Protein 7YWG (pdb70)

Sequence (295 aa):
QCPVTKIGPWGSSHEGTVQDITESPKRLEESITLYHGWSVDSISSSFTTYLDHAGEKHKAGPWGGPGGDPIMMIEFGSSSSEFLKEVSGTFGPYEGSTVITSINNFITNKQTYGPFGRQEGTPFSVPAQNNNSSSIVGFFGRSGKYIINAVGVYVQPIEQCPVTKIIGPWGSSSHHEGTVVQDITESPKRLESITLYHGWSVDSISSSFTYLDHAGEEKHKKAGPWGGPGGDPIMIEFGSSEFLKKEVSGTFGPYEGSTVITSINNFITNKKQQTYGPFGRQEGTPFSVPAQNNSSSIVGFFGRSGKYYINAVGVYVQPI

Nearest PDB structures (foldseek):
  7yww-assembly1_A  TM=9.953E-01  e=5.086E-25  Oryza sativa
  5xfh-assembly1_A  TM=9.478E-01  e=6.803E-15  Oryza sativa Japonica Group
  7v4z-assembly4_G  TM=9.514E-01  e=2.226E-14  Hordeum vulgare
  1c3m-assembly1_A  TM=9.178E-01  e=1.412E-12  Helianthus tuberosus
  1ouw-assembly1_B  TM=8.194E-01  e=1.181E-11  Calystegia sepium
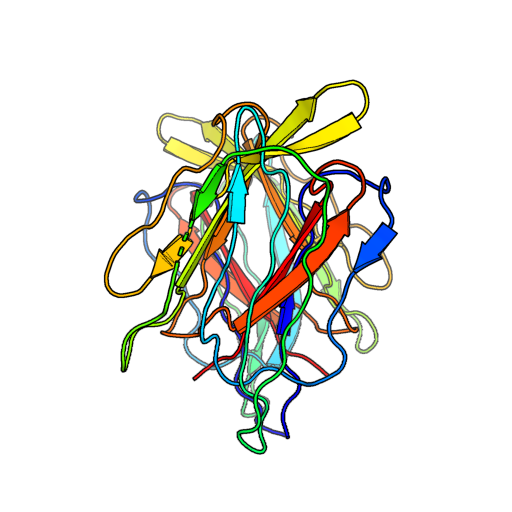
Radius of gyration: 18.84 Å; Cα contacts (8 Å, |Δi|>4): 969; chains: 2; bounding box: 36×41×53 Å

B-factor: mean 19.56, std 8.31, range [7.89, 52.18]

Secondary structure (DSSP, 8-state):
-PPPEEEEEEE-SS-SEEE--SS-EEEEEEEEEEESSSEEEEEEEEEETTS-EEEEEEEE-S-SEEEEEEPPTT--EEEEEEEEEEETTEEEEEEEEEEESS-EEEEEE---SEEEEEEB-TT-EEEEEEEEESSSEEEEEEEEE--/--PPPEEEEEEE-SS-SEEE--SSPEEEEEEEEEEESSSEEEEEEEEEETTS-EEEEEEEE-S-SEEEEEE--TT--EEEEEEEEEEETTEEEEEEEEEEESS-EEEEEE---SEEEEEEBPTT-EEEEEEEEESSSEEEEEEEEE--

Solvent-accessible surface area: 12722 Å² total; per-residue (Å²): 172,45,66,19,2,27,0,0,40,14,20,5,97,143,58,37,90,110,44,58,23,136,84,32,1,96,132,10,57,7,0,34,0,79,39,39,146,2,0,9,4,1,12,2,43,5,25,9,61,98,44,62,159,55,146,7,24,89,22,29,20,132,27,36,94,90,46,116,2,118,26,39,113,87,18,53,0,57,39,1,22,8,15,40,6,120,50,113,81,40,38,0,0,10,1,0,20,0,55,8,56,125,84,73,50,31,70,19,24,91,123,80,56,41,63,12,28,0,13,3,58,101,98,3,20,0,1,0,0,14,6,31,5,41,126,23,4,9,0,2,0,2,13,0,39,12,117,139,114,21,62,26,0,23,0,0,33,12,16,8,88,169,66,43,87,114,42,58,21,134,69,41,0,56,48,5,47,14,0,26,0,77,41,36,153,1,0,6,4,1,14,2,24,4,53,7,97,59,58,102,130,59,136,9,21,92,19,22,12,125,20,36,97,83,58,129,7,134,14,44,116,85,10,42,2,28,39,1,20,7,18,40,7,121,53,129,78,38,41,2,0,8,0,0,20,0,58,9,72,89,99,91,35,29,71,21,22,96,122,102,60,37,57,11,27,0,15,8,63,98,97,2,14,1,2,0,0,15,4,42,5,42,105,18,4,8,0,4,0,2,13,0,25,18,157

Foldseek 3Di:
DDAWDWDDKDFFPDDFDWFDDDAGFDAWFKKKWFFDQATAWIKTWTAGPVGDIDIGDRFGADHGDIDMGGADPPKFWFKKKFAWDDDPHGIAGQWIKTQMPVGIDDGGGDRDHGMDMDGHPPPKGFGDKIAGYDNHGRIMITIIGHD/DPDAKDWDDKDFAPDDFDWFDDDAAFDAWFKKKWFFDQATAFIKTWTAGPVRDIDIGDRFGADDGDIDMGGDDPPKFWFKKKAAWDDDPHAIAGQWIWTDIPVDIGDGGGHRDHHMDMDGHDQNKHFGDKIAGYDSHTRIIITIIGHD

InterPro domains:
  IPR001229 Jacalin-like lectin domain [PF01419] (166-302)
  IPR001229 Jacalin-like lectin domain [PS51752] (163-305)
  IPR001229 Jacalin-like lectin domain [SM00915] (167-305)
  IPR004265 Dirigent protein [PF03018] (25-150)
  IPR033734 Jacalin-like lectin domain, plant [cd09612] (175-304)
  IPR036404 Jacalin-like lectin domain superfamily [G3DSA:2.100.10.30] (162-305)
  IPR036404 Jacalin-like lectin domain superfamily [SSF51101] (162-305)
  IPR044859 Allene oxide cyclase/Dirigent protein [G3DSA:2.40.480.10] (22-150)

Organism: Oryza sativa subsp. japonica (NCBI:txid39947)

Structure (mmCIF, N/CA/C/O backbone):
data_7YWG
#
_entry.id   7YWG
#
_cell.length_a   34.930
_cell.length_b   63.510
_cell.length_c   105.880
_cell.angle_alpha   90.000
_cell.angle_beta   90.000
_cell.angle_gamma   90.000
#
_symmetry.space_group_name_H-M   'P 21 21 21'
#
loop_
_entity.id
_entity.type
_entity.pdbx_description
1 polymer 'Dirigent protein'
2 non-polymer 'PHOSPHATE ION'
3 water water
#
loop_
_atom_site.group_PDB
_atom_site.id
_atom_site.type_symbol
_atom_site.label_atom_id
_atom_site.label_alt_id
_atom_site.label_comp_id
_atom_site.label_asym_id
_atom_site.label_entity_id
_atom_site.label_seq_id
_atom_site.pdbx_PDB_ins_code
_atom_site.Cartn_x
_atom_site.Cartn_y
_atom_site.Cartn_z
_atom_site.occupancy
_atom_site.B_iso_or_equiv
_atom_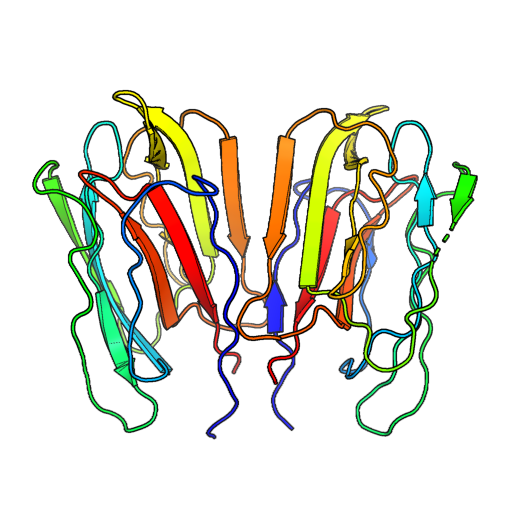site.auth_seq_id
_atom_site.auth_comp_id
_atom_site.auth_asym_id
_atom_site.auth_atom_id
_atom_site.pdbx_PDB_model_num
ATOM 1 N N . GLN A 1 24 ? 21.84300 9.45800 42.61300 1.000 40.15342 160 GLN A N 1
ATOM 2 C CA . GLN A 1 24 ? 22.18700 10.62600 41.81900 1.000 37.35920 160 GLN A CA 1
ATOM 3 C C . GLN A 1 24 ? 21.81800 11.91000 42.55300 1.000 33.14414 160 GLN A C 1
ATOM 4 O O . GLN A 1 24 ? 20.70500 12.41900 42.44800 1.000 34.01832 160 GLN A O 1
ATOM 10 N N . CYS A 1 25 ? 22.78000 12.43100 43.28500 1.000 25.95256 161 CYS A N 1
ATOM 11 C CA . CYS A 1 25 ? 22.56700 13.61800 44.09700 1.000 21.04740 161 CYS A CA 1
ATOM 12 C C . CYS A 1 25 ? 22.24400 14.81500 43.21000 1.000 23.31981 161 CYS A C 1
ATOM 13 O O . CYS A 1 25 ? 22.91700 15.02100 42.19100 1.000 27.26835 161 CYS A O 1
ATOM 16 N N . PRO A 1 26 ? 21.23400 15.61700 43.55600 1.000 22.57702 162 PRO A N 1
ATOM 17 C CA . PRO A 1 26 ? 20.91400 16.79900 42.74600 1.000 23.49045 162 PRO A CA 1
ATOM 18 C C . PRO A 1 26 ? 22.05300 17.80300 42.74500 1.000 21.79453 162 PRO A C 1
ATOM 19 O O . PRO A 1 26 ? 22.77700 17.96200 43.73000 1.000 23.03742 162 PRO A O 1
ATOM 23 N N . VAL A 1 27 ? 22.18600 18.51000 41.62600 1.000 23.30677 163 VAL A N 1
ATOM 24 C CA . VAL A 1 27 ? 23.09200 19.64300 41.56800 1.000 25.02773 163 VAL A CA 1
ATOM 25 C C . VAL A 1 27 ? 22.54800 20.76400 42.45100 1.000 21.95972 163 VAL A C 1
ATOM 26 O O . VAL A 1 27 ? 21.34100 20.85400 42.72100 1.000 22.37574 163 VAL A O 1
ATOM 30 N N . THR A 1 28 ? 23.44500 21.61600 42.93600 1.000 17.97280 164 THR A N 1
ATOM 31 C CA . THR A 1 28 ? 23.04800 22.77600 43.72000 1.000 15.09427 164 THR A CA 1
ATOM 32 C C . THR A 1 28 ? 22.82700 23.96400 42.78500 1.000 13.94936 164 THR A C 1
ATOM 33 O O . THR A 1 28 ? 23.64800 24.21700 41.89900 1.000 16.19473 164 THR A O 1
ATOM 37 N N . LYS A 1 29 ? 21.72400 24.69200 42.98300 1.000 13.51686 165 LYS A N 1
ATOM 38 C CA . LYS A 1 29 ? 21.34000 25.80300 42.12500 1.000 12.44120 165 LYS A CA 1
ATOM 39 C C . LYS A 1 29 ? 21.29200 27.06200 42.98600 1.000 12.13647 165 LYS A C 1
ATOM 40 O O . LYS A 1 29 ? 20.53300 27.10500 43.95100 1.000 13.52034 165 LYS A O 1
ATOM 46 N N . ILE A 1 30 ? 22.11500 28.07700 42.65500 1.000 13.11784 166 ILE A N 1
ATOM 47 C CA . ILE A 1 30 ? 22.32200 29.25600 43.49500 1.000 13.17945 166 ILE A CA 1
ATOM 48 C C . ILE A 1 30 ? 22.14900 30.50500 42.63700 1.000 12.38752 166 ILE A C 1
ATOM 49 O O . ILE A 1 30 ? 22.66400 30.57300 41.51400 1.000 13.30581 166 ILE A O 1
ATOM 54 N N . GLY A 1 31 ? 21.45100 31.50600 43.16700 1.000 13.38536 167 GLY A N 1
ATOM 55 C CA . GLY A 1 31 ? 21.21600 32.71900 42.41400 1.000 12.09435 167 GLY A CA 1
ATOM 56 C C . GLY A 1 31 ? 19.73900 32.86700 42.10900 1.000 12.64418 167 GLY A C 1
ATOM 57 O O . GLY A 1 31 ? 18.91600 32.18200 42.70800 1.000 14.06956 167 GLY A O 1
ATOM 58 N N . PRO A 1 32 ? 19.37300 33.74100 41.16200 1.000 11.80221 168 PRO A N 1
ATOM 59 C CA . PRO A 1 32 ? 20.29100 34.55100 40.35400 1.000 11.57225 168 PRO A CA 1
ATOM 60 C C . PRO A 1 32 ? 20.60600 35.89400 41.00300 1.000 10.56676 168 PRO A C 1
ATOM 61 O O . PRO A 1 32 ? 20.06800 36.22600 42.07000 1.000 12.21375 168 PRO A O 1
ATOM 65 N N . TRP A 1 33 ? 21.48700 36.63900 40.34100 1.000 10.77460 169 TRP A N 1
ATOM 66 C CA . TRP A 1 33 ? 21.83000 38.00600 40.69400 1.000 11.01830 169 TRP A CA 1
ATOM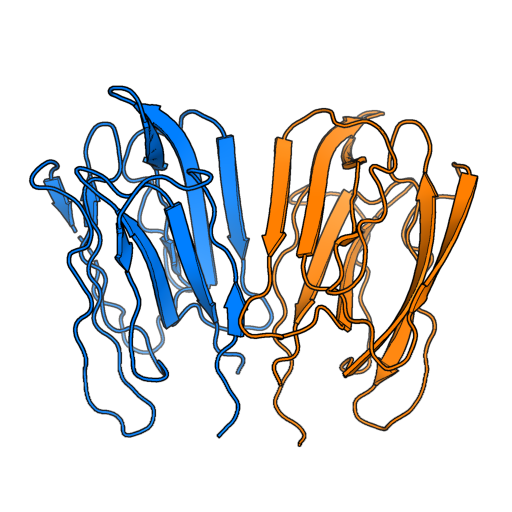 67 C C . TRP A 1 33 ? 21.53800 38.88600 39.49200 1.000 10.70564 169 TRP A C 1
ATOM 68 O O . TRP A 1 33 ? 21.67900 38.45000 38.34400 1.000 11.26207 169 TRP A O 1
ATOM 79 N N . GLY A 1 34 ? 21.09500 40.11200 39.76600 1.000 12.91179 170 GLY A N 1
ATOM 80 C CA . GLY A 1 34 ? 20.83100 41.07900 38.73000 1.000 11.91170 170 GLY A CA 1
ATOM 81 C C . GLY A 1 34 ? 19.39700 41.57500 38.77500 1.000 11.84391 170 GLY A C 1
ATOM 82 O O . GLY A 1 34 ? 18.86200 41.89000 39.84200 1.000 13.70892 170 GLY A O 1
ATOM 83 N N . SER A 1 35 ? 18.79800 41.69400 37.59500 1.000 11.53155 171 SER A N 1
ATOM 84 C CA . SER A 1 35 ? 17.45800 42.23900 37.49600 1.000 12.79673 171 SER A CA 1
ATOM 85 C C . SER A 1 35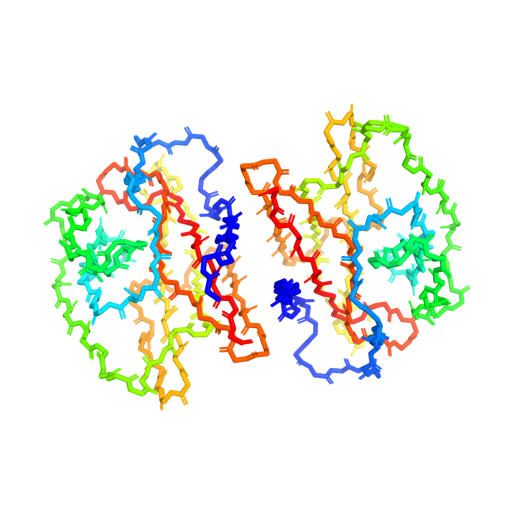 ? 16.48000 41.43800 38.33200 1.000 12.76095 171 SER A C 1
ATOM 86 O O . SER A 1 35 ? 16.50400 40.20400 38.33400 1.000 13.02953 171 SER A O 1
ATOM 89 N N . SER A 1 36 ? 15.60100 42.16400 39.02700 1.000 13.31826 172 SER A N 1
ATOM 90 C CA . SER A 1 36 ? 14.59000 41.54700 39.87300 1.000 14.96928 172 SER A CA 1
ATOM 91 C C . SER A 1 36 ? 13.73900 40.54800 39.09400 1.000 14.71116 172 SER A C 1
ATOM 92 O O . SER A 1 36 ? 13.52900 39.41100 39.53800 1.000 16.27617 172 SER A O 1
ATOM 95 N N . HIS A 1 37 ? 13.21100 40.96200 37.94700 1.000 14.02359 173 HIS A N 1
ATOM 96 C CA . HIS A 1 37 ? 12.22300 40.12800 37.28300 1.000 15.04478 173 HIS A CA 1
ATOM 97 C C . HIS A 1 37 ? 12.16500 40.30700 35.77500 1.000 16.05705 173 HIS A C 1
ATOM 98 O O . HIS A 1 37 ? 11.39900 39.58600 35.13200 1.000 20.95540 173 HIS A O 1
ATOM 105 N N . GLU A 1 38 ? 12.96300 41.19000 35.18400 1.000 15.27464 174 GLU A N 1
ATOM 106 C CA . GLU A 1 38 ? 12.95800 41.36800 33.73400 1.000 16.83623 174 GLU A CA 1
ATOM 107 C C . GLU A 1 38 ? 13.62500 40.18800 33.03300 1.000 15.91431 174 GLU A C 1
ATOM 108 O O . GLU A 1 38 ? 14.55700 39.57200 33.55100 1.000 14.25231 174 GLU A O 1
ATOM 114 N N . GLY A 1 39 ? 13.19200 39.94500 31.80700 1.000 16.34152 175 GLY A N 1
ATOM 115 C CA . GLY A 1 39 ? 13.81900 38.99300 30.91500 1.000 14.77933 175 GLY A CA 1
ATOM 116 C C . GLY A 1 39 ? 13.12300 37.64600 30.89500 1.000 13.60962 175 GLY A C 1
ATOM 117 O O . GLY A 1 39 ? 12.35000 37.29200 31.78300 1.000 15.68486 175 GLY A O 1
ATOM 118 N N . THR A 1 40 ? 13.43600 36.87900 29.85800 1.000 12.38216 176 THR A N 1
ATOM 119 C CA . THR A 1 40 ? 12.89000 35.54500 29.68000 1.000 13.74797 176 THR A CA 1
ATOM 120 C C . THR A 1 40 ? 13.73400 34.54300 30.44800 1.000 11.99914 176 THR A C 1
ATOM 121 O O . THR A 1 40 ? 14.96400 34.58800 30.37900 1.000 11.69030 176 THR A O 1
ATOM 125 N N . VAL A 1 41 ? 13.05700 33.66500 31.19800 1.000 11.95101 177 VAL A N 1
ATOM 126 C CA . VAL A 1 41 ? 13.72200 32.61200 31.96300 1.000 11.89547 177 VAL A CA 1
ATOM 127 C C . VAL A 1 41 ? 14.42800 31.66100 31.00900 1.000 11.18692 177 VAL A C 1
ATOM 128 O O . VAL A 1 41 ? 13.83600 31.16100 30.04100 1.000 13.58892 177 VAL A O 1
ATOM 132 N N . GLN A 1 42 ? 15.69900 31.40200 31.30300 1.000 10.87216 178 GLN A N 1
ATOM 133 C CA . GLN A 1 42 ? 16.55000 30.49700 30.55300 1.000 10.92039 178 GLN A CA 1
ATOM 134 C C . GLN A 1 42 ? 17.14400 29.48400 31.51300 1.000 11.51703 178 GLN A C 1
ATOM 135 O O . GLN A 1 42 ? 17.61100 29.84700 32.60500 1.000 12.50016 178 GLN A O 1
ATOM 141 N N . ASP A 1 43 ? 17.14300 28.22000 31.11000 1.000 11.85845 179 ASP A N 1
ATOM 142 C CA . ASP A 1 43 ? 17.66000 27.20000 32.00100 1.000 11.56198 179 ASP A CA 1
ATOM 143 C C . ASP A 1 43 ? 18.05600 25.97800 31.18000 1.000 11.62491 179 ASP A C 1
ATOM 144 O O . ASP A 1 43 ? 17.77200 25.88100 29.98100 1.000 15.01020 179 ASP A O 1
ATOM 149 N N . ILE A 1 44 ? 18.73000 25.04900 31.84000 1.000 14.00955 180 ILE A N 1
ATOM 150 C CA . ILE A 1 44 ? 19.09600 23.77600 31.24600 1.000 13.52504 180 ILE A CA 1
ATOM 151 C C . ILE A 1 44 ? 18.12800 22.71400 31.74400 1.000 15.45328 180 ILE A C 1
ATOM 152 O O . ILE A 1 44 ? 17.40800 22.91300 32.71700 1.000 16.29319 180 ILE A O 1
ATOM 157 N N . THR A 1 45 ? 18.11700 21.56300 31.07600 1.000 17.05978 181 THR A N 1
ATOM 158 C CA . THR A 1 45 ? 17.19100 20.49200 31.41900 1.000 18.87143 181 THR A CA 1
ATOM 159 C C . THR A 1 45 ? 17.87000 19.20500 31.86100 1.000 20.62303 181 THR A C 1
ATOM 160 O O . THR A 1 45 ? 17.17400 18.25200 32.22000 1.000 23.81397 181 THR A O 1
ATOM 164 N N . GLU A 1 46 ? 19.18700 19.11900 31.80600 1.000 21.08208 182 GLU A N 1
ATOM 165 C CA . GLU A 1 46 ? 19.88400 17.95200 32.31600 1.000 22.86815 182 GLU A CA 1
ATOM 166 C C . GLU A 1 46 ? 20.83300 18.37000 33.42700 1.000 23.68307 182 GLU A C 1
ATOM 167 O O . GLU A 1 46 ? 21.24500 19.52200 33.51100 1.000 26.83529 182 GLU A O 1
ATOM 173 N N . SER A 1 47 ? 21.17800 17.42300 34.27900 1.000 25.73210 183 SER A N 1
ATOM 174 C CA . SER A 1 47 ? 22.05500 17.70600 35.40300 1.000 25.12229 183 SER A CA 1
ATOM 175 C C . SER A 1 47 ? 23.49600 17.83100 34.92100 1.000 23.54346 183 SER A C 1
ATOM 176 O O . SER A 1 47 ? 24.06400 16.85000 34.43200 1.000 25.03634 183 SER A O 1
ATOM 179 N N . PRO A 1 48 ? 24.12500 18.98700 35.06200 1.000 22.08211 184 PRO A N 1
ATOM 180 C CA . PRO A 1 48 ? 25.49000 19.14900 34.55500 1.000 21.23072 184 PRO A CA 1
ATOM 181 C C . PRO A 1 48 ? 26.51300 18.49700 35.48000 1.000 22.49344 184 PRO A C 1
ATOM 182 O O . PRO A 1 48 ? 26.44800 18.62700 36.70500 1.000 24.64173 184 PRO A O 1
ATOM 186 N N . LYS A 1 49 ? 27.47100 17.79200 34.87600 1.000 20.98362 185 LYS A N 1
ATOM 187 C CA . LYS A 1 49 ? 28.59700 17.19600 35.59200 1.000 22.30016 185 LYS A CA 1
ATOM 188 C C . LYS A 1 49 ? 29.90600 17.95200 35.39100 1.000 20.33380 185 LYS A C 1
ATOM 189 O O . LYS A 1 49 ? 30.71400 18.03500 36.32400 1.000 23.05787 185 LYS A O 1
ATOM 195 N N . ARG A 1 50 ? 30.13000 18.52600 34.21000 1.000 18.45414 186 ARG A N 1
ATOM 196 C CA . ARG A 1 50 ? 31.39200 19.17600 33.88900 1.000 18.24835 186 ARG A CA 1
ATOM 197 C C . ARG A 1 50 ? 31.11600 20.28300 32.89000 1.000 17.06595 186 ARG A C 1
ATOM 198 O O . ARG A 1 50 ? 30.36200 20.09000 31.92900 1.000 18.54404 186 ARG A O 1
ATOM 206 N N . LEU A 1 51 ? 31.73600 21.43000 33.12100 1.000 14.86673 187 LEU A N 1
ATOM 207 C CA . LEU A 1 51 ? 31.62000 22.55700 32.20800 1.000 13.42506 187 LEU A CA 1
ATOM 208 C C . LEU A 1 51 ? 32.76200 22.49300 31.20100 1.000 12.75843 187 LEU A C 1
ATOM 209 O O . LEU A 1 51 ? 33.93200 22.44800 31.59000 1.000 15.13116 187 LEU A O 1
ATOM 214 N N A GLU A 1 52 ? 32.42300 22.46700 29.91100 0.531 13.39861 188 GLU A N 1
ATOM 215 N N B GLU A 1 52 ? 32.43200 22.44600 29.91000 0.469 13.62050 188 GLU A N 1
ATOM 216 C CA A GLU A 1 52 ? 33.40300 22.29100 28.84200 0.531 13.19909 188 GLU A CA 1
ATOM 217 C CA B GLU A 1 52 ? 33.46400 22.32200 28.88500 0.469 13.53421 188 GLU A CA 1
ATOM 218 C C A GLU A 1 52 ? 33.82000 23.60100 28.18800 0.531 12.49288 188 GLU A C 1
ATOM 219 C C B GLU A 1 52 ? 33.84800 23.64600 28.24500 0.469 13.40911 188 GLU A C 1
ATOM 220 O O A GLU A 1 52 ? 34.99800 23.77600 27.87100 0.531 15.60285 188 GLU A O 1
ATOM 221 O O B GLU A 1 52 ? 35.03200 23.88100 27.99700 0.469 15.02492 188 GLU A O 1
ATOM 232 N N . SER A 1 53 ? 32.88600 24.52800 27.97200 1.000 12.68949 189 SER A N 1
ATOM 233 C CA . SER A 1 53 ? 33.22400 25.79700 27.34000 1.000 11.39715 189 SER A CA 1
ATOM 234 C C . SER A 1 53 ? 32.16800 26.83200 27.68000 1.000 10.60951 189 SER A C 1
ATOM 235 O O . SER A 1 53 ? 31.04300 26.49100 28.03600 1.000 12.01084 189 SER A O 1
ATOM 238 N N . ILE A 1 54 ? 32.55000 28.10300 27.53800 1.000 11.49216 190 ILE A N 1
ATOM 239 C CA . ILE A 1 54 ? 31.66900 29.26100 27.64000 1.000 10.91397 190 ILE A CA 1
ATOM 240 C C . ILE A 1 54 ? 31.95900 30.14500 26.43700 1.000 11.34210 190 ILE A C 1
ATOM 241 O O . ILE A 1 54 ? 33.12100 30.40200 26.10800 1.000 13.32121 190 ILE A O 1
ATOM 246 N N . THR A 1 55 ? 30.90200 30.63100 25.79800 1.000 11.72519 191 THR A N 1
ATOM 247 C CA . THR A 1 55 ? 31.01500 31.63600 24.74800 1.000 13.03369 191 THR A CA 1
ATOM 248 C C . THR A 1 55 ? 30.27300 32.87000 25.23100 1.000 12.51393 191 THR A C 1
ATOM 249 O O . THR A 1 55 ? 29.07400 32.80000 25.52200 1.000 12.36485 191 THR A O 1
ATOM 253 N N . LEU A 1 56 ? 30.97500 33.99200 25.32000 1.000 12.02768 192 LEU A N 1
ATOM 254 C CA . LEU A 1 56 ? 30.42700 35.22500 25.85900 1.000 12.35761 192 LEU A CA 1
ATOM 255 C C . LEU A 1 56 ? 30.58000 36.31900 24.81400 1.000 12.54209 192 LEU A C 1
ATOM 256 O O . LEU A 1 56 ? 31.59800 36.38400 24.12200 1.000 15.68498 192 LEU A O 1
ATOM 261 N N . TYR A 1 57 ? 29.54700 37.14000 24.66700 1.000 11.75331 193 TYR A N 1
ATOM 262 C CA . TYR A 1 57 ? 29.64400 38.37000 23.88800 1.000 11.36423 193 TYR A CA 1
ATOM 263 C C . TYR A 1 57 ? 29.50300 39.54300 24.85300 1.000 10.31125 193 TYR A C 1
ATOM 264 O O . TYR A 1 57 ? 28.64100 39.52800 25.74100 1.000 12.37653 193 TYR A O 1
ATOM 273 N N . HIS A 1 58 ? 30.33600 40.56100 24.66500 1.000 11.31411 194 HIS A N 1
ATOM 274 C CA . HIS A 1 58 ? 30.40000 41.63000 25.64900 1.000 12.04933 194 HIS A CA 1
ATOM 275 C C . HIS A 1 58 ? 30.82400 42.93400 24.98700 1.000 12.12110 194 HIS A C 1
ATOM 276 O O . HIS A 1 58 ? 31.55200 42.95200 23.98900 1.000 13.09741 194 HIS A O 1
ATOM 283 N N . GLY A 1 59 ? 30.40500 44.02900 25.60500 1.000 13.13193 195 GLY A N 1
ATOM 284 C CA . GLY A 1 59 ? 30.73100 45.36200 25.13800 1.000 14.44975 195 GLY A CA 1
ATOM 285 C C . GLY A 1 59 ? 30.66500 46.26200 26.34500 1.000 13.97191 195 GLY A C 1
ATOM 286 O O . GLY A 1 59 ? 31.42700 46.08600 27.29800 1.000 15.59257 195 GLY A O 1
ATOM 287 N N . TRP A 1 60 ? 29.74800 47.22900 26.31700 1.000 14.06034 196 TRP A N 1
ATOM 288 C CA . TRP A 1 60 ? 29.42700 47.96100 27.53600 1.000 13.82946 196 TRP A CA 1
ATOM 289 C C . TRP A 1 60 ? 28.91000 47.03700 28.61300 1.000 13.59897 196 TRP A C 1
ATOM 290 O O . TRP A 1 60 ? 29.14300 47.28300 29.80300 1.000 16.28152 196 TRP A O 1
ATOM 301 N N . SER A 1 61 ? 28.19600 45.98400 28.21400 1.000 12.09271 197 SER A N 1
ATOM 302 C CA . SER A 1 61 ? 27.53000 45.06900 29.12000 1.000 13.05601 197 SER A CA 1
ATOM 303 C C . SER A 1 61 ? 27.79800 43.63800 28.67600 1.000 11.89721 197 SER A C 1
ATOM 304 O O . SER A 1 61 ? 28.60800 43.40000 27.77500 1.000 13.18002 197 SER A O 1
ATOM 307 N N . VAL A 1 62 ? 27.13000 42.68000 29.29800 1.000 10.50163 198 VAL A N 1
ATOM 308 C CA . VAL A 1 62 ? 27.25500 41.28900 28.88700 1.000 11.91339 198 VAL A CA 1
ATOM 309 C C . VAL A 1 62 ? 26.05700 40.99200 27.98800 1.000 11.94952 198 VAL A C 1
ATOM 310 O O . VAL A 1 62 ? 24.92400 40.84000 28.46400 1.000 12.76792 198 VAL A O 1
ATOM 314 N N . ASP A 1 63 ? 26.32600 40.89400 26.67800 1.000 12.07507 199 ASP A N 1
ATOM 315 C CA . ASP A 1 63 ? 25.26400 40.73600 25.69100 1.000 11.44677 199 ASP A CA 1
ATOM 316 C C . ASP A 1 63 ? 24.67100 39.34000 25.68000 1.000 10.77631 199 ASP A C 1
ATOM 317 O O . ASP A 1 63 ? 23.45500 39.19600 25.54000 1.000 10.87129 199 ASP A O 1
ATOM 322 N N . SER A 1 64 ? 25.49500 38.30200 25.78500 1.000 11.40393 200 SER A N 1
ATOM 323 C CA . SER A 1 64 ? 24.94900 36.95100 25.68500 1.000 11.01734 200 SER A CA 1
ATOM 324 C C . SER A 1 64 ? 25.92600 35.97200 26.28200 1.000 10.11577 200 SER A C 1
ATOM 325 O O . SER A 1 64 ? 27.13000 36.23300 26.32700 1.000 11.13005 200 SER A O 1
ATOM 328 N N . ILE A 1 65 ? 25.38700 34.83900 26.72200 1.000 10.19458 201 ILE A N 1
ATOM 329 C CA . ILE A 1 65 ? 26.20600 33.72500 27.18400 1.000 10.56623 201 ILE A CA 1
ATOM 330 C C . ILE A 1 65 ? 25.68800 32.42100 26.59300 1.000 10.55437 201 ILE A C 1
ATOM 331 O O . ILE A 1 65 ? 24.47500 32.20900 26.47000 1.000 10.78148 201 ILE A O 1
ATOM 336 N N A SER A 1 66 ? 26.62000 31.54700 26.22500 0.466 10.52243 202 SER A N 1
ATOM 337 N N B SER A 1 66 ? 26.61500 31.54500 26.22600 0.265 10.19994 202 SER A N 1
ATOM 338 N N C SER A 1 66 ? 26.62100 31.55800 26.19400 0.269 11.34173 202 SER A N 1
ATOM 339 C CA A SER A 1 66 ? 26.32600 30.17700 25.83400 0.466 10.94556 202 SER A CA 1
ATOM 340 C CA B SER A 1 66 ? 26.29500 30.17300 25.87300 0.265 11.15917 202 SER A CA 1
ATOM 341 C CA C SER A 1 66 ? 26.34500 30.17500 25.83500 0.269 11.84534 202 SER A CA 1
ATOM 342 C C A SER A 1 66 ? 27.38200 29.30100 26.49000 0.466 11.61400 202 SER A C 1
ATOM 343 C C B SER A 1 66 ? 27.38100 29.29600 26.47000 0.265 11.33730 202 SER A C 1
ATOM 344 C C C SER A 1 66 ? 27.36000 29.31200 26.56300 0.269 10.18385 202 SER A C 1
ATOM 345 O O A SER A 1 66 ? 28.47800 29.76900 26.82000 0.466 12.44154 202 SER A O 1
ATOM 346 O O B SER A 1 66 ? 28.49400 29.75800 26.73900 0.265 12.05764 202 SER A O 1
ATOM 347 O O C SER A 1 66 ? 28.41600 29.79300 26.98400 0.269 7.89396 202 SER A O 1
ATOM 354 N N . PHE A 1 67 ? 27.05300 28.03000 26.70400 1.000 10.76879 203 PHE A N 1
ATOM 355 C CA . PHE A 1 67 ? 28.03500 27.13700 27.29900 1.000 10.39164 203 PHE A CA 1
ATOM 356 C C . PHE A 1 67 ? 27.73200 25.71800 26.89400 1.000 10.80014 203 PHE A C 1
ATOM 357 O O . PHE A 1 67 ? 26.60000 25.37300 26.59200 1.000 11.64025 203 PHE A O 1
ATOM 365 N N A THR A 1 68 ? 28.77100 24.89800 26.86300 0.631 12.18082 204 THR A N 1
ATOM 366 N N B THR A 1 68 ? 28.76000 24.89300 26.93200 0.369 12.78868 204 THR A N 1
ATOM 367 C CA A THR A 1 68 ? 28.61000 23.46700 26.64800 0.631 11.70024 204 THR A CA 1
ATOM 368 C CA B THR A 1 68 ? 28.61900 23.47500 26.66200 0.369 14.44416 204 THR A CA 1
ATOM 369 C C A THR A 1 68 ? 29.02100 22.74700 27.91600 0.631 11.86956 204 THR A C 1
ATOM 370 C C B THR A 1 68 ? 29.05500 22.71500 27.89800 0.369 14.35944 204 THR A C 1
ATOM 371 O O A THR A 1 68 ? 29.95400 23.16600 28.59800 0.631 11.96510 204 THR A O 1
ATOM 372 O O B THR A 1 68 ? 30.06000 23.05700 28.52300 0.369 15.06089 204 THR A O 1
ATOM 379 N N . TYR A 1 69 ? 28.28700 21.69200 28.25000 1.000 15.54615 205 TYR A N 1
ATOM 380 C CA . TYR A 1 69 ? 28.55500 20.92600 29.44400 1.000 15.40869 205 TYR A CA 1
ATOM 381 C C . TYR A 1 69 ? 28.32400 19.45600 29.16200 1.000 15.38814 205 TYR A C 1
ATOM 382 O O . TYR A 1 69 ? 27.63400 19.08500 28.21300 1.000 15.26673 205 TYR A O 1
ATOM 391 N N . LEU A 1 70 ? 28.92000 18.63000 30.01400 1.000 16.70969 206 LEU A N 1
ATOM 392 C CA . LEU A 1 70 ? 28.69800 17.19500 30.01700 1.000 17.15240 206 LEU A CA 1
ATOM 393 C C . LEU A 1 70 ? 27.70100 16.84300 31.10300 1.000 18.12839 206 LEU A C 1
ATOM 394 O O . LEU A 1 70 ? 27.80000 17.35100 32.22100 1.000 19.78325 206 LEU A O 1
ATOM 399 N N . ASP A 1 71 ? 26.77500 15.93400 30.78400 1.000 20.26714 207 ASP A N 1
ATOM 400 C CA . ASP A 1 71 ? 25.83900 15.43900 31.78100 1.000 22.76176 207 ASP A CA 1
ATOM 401 C C . ASP A 1 71 ? 26.44400 14.23400 32.48900 1.000 24.40902 207 ASP A C 1
ATOM 402 O O . ASP A 1 71 ? 27.60500 13.88100 32.27200 1.000 23.12569 207 ASP A O 1
ATOM 407 N N . HIS A 1 72 ? 25.65800 13.57600 33.33700 1.000 26.45081 208 HIS A N 1
ATOM 408 C CA . HIS A 1 72 ? 26.22300 12.49800 34.13300 1.000 31.05865 208 HIS A CA 1
ATOM 409 C C . HIS A 1 72 ? 26.38000 11.20500 33.35000 1.000 31.40750 208 HIS A C 1
ATOM 410 O O . HIS A 1 72 ? 27.06800 10.29400 33.82500 1.000 32.77852 208 HIS A O 1
ATOM 417 N N . ALA A 1 73 ? 25.77400 11.10500 32.16900 1.000 30.94314 209 ALA A N 1
ATOM 418 C CA . ALA A 1 73 ? 26.05300 10.01600 31.24600 1.000 31.63881 209 ALA A CA 1
ATOM 419 C C . ALA A 1 73 ? 27.22200 10.33200 30.33000 1.000 32.32764 209 ALA A C 1
ATOM 420 O O . ALA A 1 73 ? 27.59200 9.49800 29.49900 1.000 35.31902 209 ALA A O 1
ATOM 422 N N . GLY A 1 74 ? 27.80600 11.51500 30.46300 1.000 30.30635 210 GLY A N 1
ATOM 423 C CA . GLY A 1 74 ? 28.94900 11.89600 29.66500 1.000 31.79777 210 GLY A CA 1
ATOM 424 C C . GLY A 1 74 ? 28.63400 12.47700 28.30600 1.000 31.64320 210 GLY A C 1
ATOM 425 O O . GLY A 1 74 ? 29.56500 12.70500 27.52100 1.000 35.79727 210 GLY A O 1
ATOM 426 N N . GLU A 1 75 ? 27.36600 12.71500 27.98400 1.000 26.15949 211 GLU A N 1
ATOM 427 C CA . GLU A 1 75 ? 27.08100 13.34400 26.70400 1.000 24.61664 211 GLU A CA 1
ATOM 428 C C . GLU A 1 75 ? 27.04400 14.85900 26.83400 1.000 19.75400 211 GLU A C 1
ATOM 429 O O . GLU A 1 75 ? 26.81800 15.42600 27.90900 1.000 19.87477 211 GLU A O 1
ATOM 432 N N . LYS A 1 76 ? 27.27400 15.50500 25.70300 1.000 21.05465 212 LYS A N 1
ATOM 433 C CA . LYS A 1 76 ? 27.45400 16.94200 25.64000 1.000 19.65436 212 LYS A CA 1
ATOM 434 C C . LYS A 1 76 ? 26.13900 17.64800 25.34600 1.000 16.42894 212 LYS A C 1
ATOM 435 O O . LYS A 1 76 ? 25.32100 17.18000 24.54800 1.000 17.86629 212 LYS A O 1
ATOM 441 N N . HIS A 1 77 ? 25.95600 18.80400 25.97800 1.000 13.56264 213 HIS A N 1
ATOM 442 C CA . HIS A 1 77 ? 24.79300 19.64800 25.75900 1.000 14.19079 213 HIS A CA 1
ATOM 443 C C . HIS A 1 77 ? 25.24500 21.07900 25.57900 1.000 14.78088 213 HIS A C 1
ATOM 444 O O . HIS A 1 77 ? 26.12200 21.54700 26.30600 1.000 19.75142 213 HIS A O 1
ATOM 451 N N . LYS A 1 78 ? 24.59800 21.78000 24.65900 1.000 13.94928 214 LYS A N 1
ATOM 452 C CA . LYS A 1 78 ? 24.80000 23.21000 24.47200 1.000 13.58655 214 LYS A CA 1
ATOM 453 C C . LYS A 1 78 ? 23.64000 23.95600 25.10100 1.000 14.21727 214 LYS A C 1
ATOM 454 O O . LYS A 1 78 ? 22.48500 23.57600 24.91900 1.000 17.64129 214 LYS A O 1
ATOM 460 N N . ALA A 1 79 ? 23.94600 25.00500 25.85600 1.000 12.61488 215 ALA A N 1
ATOM 461 C CA . ALA A 1 79 ? 22.92900 25.88600 26.41500 1.000 11.83287 215 ALA A CA 1
ATOM 462 C C . ALA A 1 79 ? 23.12800 27.25300 25.80000 1.000 11.75308 215 ALA A C 1
ATOM 463 O O . ALA A 1 79 ? 24.26100 27.71900 25.68600 1.000 12.63166 215 ALA A O 1
ATOM 465 N N . GLY A 1 80 ? 22.03600 27.89300 25.39800 1.000 12.79070 216 GLY A N 1
ATOM 466 C CA . GLY A 1 80 ? 22.12400 29.22000 24.84600 1.000 13.87330 216 GLY A CA 1
ATOM 467 C C . GLY A 1 80 ? 22.49200 29.23000 23.37800 1.000 14.27987 216 GLY A C 1
ATOM 468 O O . GLY A 1 80 ? 22.45400 28.20800 22.69500 1.000 17.22912 216 GLY A O 1
ATOM 469 N N . PRO A 1 81 ? 22.86000 30.39500 22.86100 1.000 14.64833 217 PRO A N 1
ATOM 470 C CA . PRO A 1 81 ? 23.06400 31.63800 23.61800 1.000 14.10750 217 PRO A CA 1
ATOM 471 C C . PRO A 1 81 ? 21.79600 32.24900 24.19700 1.000 12.92332 217 PRO A C 1
ATOM 472 O O . PRO A 1 81 ? 20.71500 32.18900 23.62100 1.000 15.36125 217 PRO A O 1
ATOM 476 N N . TRP A 1 82 ? 21.97900 32.83400 25.36700 1.000 12.54159 218 TRP A N 1
ATOM 477 C CA . TRP A 1 82 ? 20.95000 33.59100 26.06200 1.000 12.80637 218 TRP A CA 1
ATOM 478 C C . TRP A 1 82 ? 21.38300 35.04200 26.02200 1.000 13.09508 218 TRP A C 1
ATOM 479 O O . TRP A 1 82 ? 22.45800 35.37400 26.52800 1.000 15.00335 218 TRP A O 1
ATOM 490 N N . GLY A 1 83 ? 20.57200 35.88700 25.40000 1.000 12.49659 219 GLY A N 1
ATOM 491 C CA . GLY A 1 83 ? 20.90400 37.28900 25.25600 1.000 12.20786 219 GLY A CA 1
ATOM 492 C C . GLY A 1 83 ? 20.66700 37.75900 23.83700 1.000 12.38477 219 GLY A C 1
ATOM 493 O O . GLY A 1 83 ? 19.87800 37.17300 23.08900 1.000 13.74690 219 GLY A O 1
ATOM 494 N N . GLY A 1 84 ? 21.32200 38.86700 23.48700 1.000 12.20045 220 GLY A N 1
ATOM 495 C CA . GLY A 1 84 ? 21.01100 39.59000 22.27600 1.000 11.52348 220 GLY A CA 1
ATOM 496 C C . GLY A 1 84 ? 22.12200 39.52100 21.26200 1.000 12.25042 220 GLY A C 1
ATOM 497 O O . GLY A 1 84 ? 22.99500 38.65200 21.32500 1.000 12.73783 220 GLY A O 1
ATOM 498 N N . PRO A 1 85 ? 22.10400 40.43200 20.28900 1.000 11.54033 221 PRO A N 1
ATOM 499 C CA . PRO A 1 85 ? 23.00600 40.31700 19.13100 1.000 13.03104 221 PRO A CA 1
ATOM 500 C C . PRO A 1 85 ? 24.27300 41.15900 19.22100 1.000 12.84105 221 PRO A C 1
ATOM 501 O O . PRO A 1 85 ? 25.02800 41.19600 18.25000 1.000 12.64019 221 PRO A O 1
ATOM 505 N N . GLY A 1 86 ? 24.50900 41.86100 20.32800 1.000 13.41437 222 GLY A N 1
ATOM 506 C CA . GLY A 1 86 ? 25.62500 42.77600 20.40800 1.000 13.24390 222 GLY A CA 1
ATOM 507 C C . GLY A 1 86 ? 26.88400 42.13900 20.95100 1.000 12.19771 222 GLY A C 1
ATOM 508 O O . GLY A 1 86 ? 26.92700 40.97000 21.34000 1.000 12.66860 222 GLY A O 1
ATOM 509 N N . GLY A 1 87 ? 27.93400 42.95400 21.00000 1.000 13.38993 223 GLY A N 1
ATOM 510 C CA . GLY A 1 87 ? 29.14800 42.60600 21.69800 1.000 13.82676 223 GLY A CA 1
ATOM 511 C C . GLY A 1 87 ? 30.16400 41.89800 20.82300 1.000 13.42037 223 GLY A C 1
ATOM 512 O O . GLY A 1 87 ? 29.91000 41.48800 19.67600 1.000 13.08163 223 GLY A O 1
ATOM 513 N N . ASP A 1 88 ? 31.34500 41.75400 21.39800 1.000 13.27837 224 ASP A N 1
ATOM 514 C CA . ASP A 1 88 ? 32.43200 41.03200 20.77500 1.000 13.58945 224 ASP A CA 1
ATOM 515 C C . ASP A 1 88 ? 32.53900 39.65600 21.40500 1.000 13.52475 224 ASP A C 1
ATOM 516 O O . ASP A 1 88 ? 32.34000 39.51600 22.62600 1.000 13.24382 224 ASP A O 1
ATOM 521 N N . PRO A 1 89 ? 32.89000 38.63600 20.62100 1.000 14.02174 225 PRO A N 1
ATOM 522 C CA . PRO A 1 89 ? 32.90600 37.25300 21.11900 1.000 16.05630 225 PRO A CA 1
ATOM 523 C C . PRO A 1 89 ? 34.20100 36.87200 21.81200 1.000 14.95159 225 PRO A C 1
ATOM 524 O O . PRO A 1 89 ? 35.29600 37.26400 21.41000 1.000 16.81876 225 PRO A O 1
ATOM 528 N N . ILE A 1 90 ? 34.05600 36.02000 22.83000 1.000 16.17621 226 ILE A N 1
ATOM 529 C CA . ILE A 1 90 ? 35.17200 35.25000 23.36300 1.000 17.89830 226 ILE A CA 1
ATOM 530 C C . ILE A 1 90 ? 34.70900 33.82700 23.63400 1.000 17.31708 226 ILE A C 1
ATOM 531 O O . ILE A 1 90 ? 33.62300 33.60000 24.17500 1.000 16.34741 226 ILE A O 1
ATOM 536 N N B MET A 1 91 ? 35.53600 32.85400 23.26600 0.637 17.78844 227 MET A N 1
ATOM 537 N N C MET A 1 91 ? 35.53200 32.86800 23.22400 0.363 17.58280 227 MET A N 1
ATOM 538 C CA B MET A 1 91 ? 35.22300 31.45400 23.51300 0.637 19.83338 227 MET A CA 1
ATOM 539 C CA C MET A 1 91 ? 35.32000 31.45400 23.48400 0.363 18.34401 227 MET A CA 1
ATOM 540 C C B MET A 1 91 ? 36.27500 30.86100 24.44100 0.637 18.14078 227 MET A C 1
ATOM 541 C C C MET A 1 91 ? 36.32200 31.02000 24.54300 0.363 16.51423 227 MET A C 1
ATOM 542 O O B MET A 1 91 ? 37.46400 30.84000 24.10800 0.637 20.40083 227 MET A O 1
ATOM 543 O O C MET A 1 91 ? 37.52200 31.28500 24.41300 0.363 16.45434 227 MET A O 1
ATOM 552 N N . ILE A 1 92 ? 35.83300 30.38200 25.60000 1.000 15.06905 228 ILE A N 1
ATOM 553 C CA . ILE A 1 92 ? 36.69100 29.82800 26.64400 1.000 14.36574 228 ILE A CA 1
ATOM 554 C C . ILE A 1 92 ? 36.48500 28.32800 26.64800 1.000 15.27295 228 ILE A C 1
ATOM 555 O O . ILE A 1 92 ? 35.36900 27.86500 26.87900 1.000 14.19900 228 ILE A O 1
ATOM 560 N N . GLU A 1 93 ? 37.54200 27.58400 26.37200 1.000 14.26167 229 GLU A N 1
ATOM 561 C CA . GLU A 1 93 ? 37.50700 26.13100 26.41500 1.000 15.59273 229 GLU A CA 1
ATOM 562 C C . GLU A 1 93 ? 38.29800 25.68300 27.63000 1.000 14.64993 229 GLU A C 1
ATOM 563 O O . GLU A 1 93 ? 39.50000 25.94800 27.72400 1.000 16.21412 229 GLU A O 1
ATOM 569 N N . PHE A 1 94 ? 37.63000 25.00900 28.55700 1.000 15.15266 230 PHE A N 1
ATOM 570 C CA . PHE A 1 94 ? 38.31300 24.55300 29.76100 1.000 16.21711 230 PHE A CA 1
ATOM 571 C C . PHE A 1 94 ? 39.28900 23.42500 29.43700 1.000 15.54434 230 PHE A C 1
ATOM 572 O O . PHE A 1 94 ? 38.94200 22.46200 28.74200 1.000 16.55369 230 PHE A O 1
ATOM 580 N N . GLY A 1 95 ? 40.52400 23.55400 29.92500 1.000 14.98029 231 GLY A N 1
ATOM 581 C CA . GLY A 1 95 ? 41.51700 22.52100 29.73200 1.000 17.20443 231 GLY A CA 1
ATOM 582 C C . GLY A 1 95 ? 41.22300 21.31600 30.59500 1.000 15.55014 231 GLY A C 1
ATOM 583 O O . GLY A 1 95 ? 40.36300 21.33000 31.47900 1.000 17.35204 231 GLY A O 1
ATOM 584 N N A SER A 1 96 ? 41.96000 20.24700 30.30100 0.510 17.63208 232 SER A N 1
ATOM 585 N N B SER A 1 96 ? 42.00100 20.24900 30.37100 0.490 18.46349 232 SER A N 1
ATOM 586 C CA A SER A 1 96 ? 41.94800 19.08900 31.17300 0.510 20.19678 232 SER A CA 1
ATOM 587 C CA B SER A 1 96 ? 41.65100 18.92200 30.89300 0.490 21.46393 232 SER A CA 1
ATOM 588 C C A SER A 1 96 ? 42.29200 19.54300 32.58000 0.510 19.30537 232 SER A C 1
ATOM 589 C C B SER A 1 96 ? 41.55300 18.87900 32.41500 0.490 20.46610 232 SER A C 1
ATOM 590 O O A SER A 1 96 ? 43.28500 20.25000 32.79900 0.510 18.75294 232 SER A O 1
ATOM 591 O O B SER A 1 96 ? 40.84300 18.03100 32.97200 0.490 19.79649 232 SER A O 1
ATOM 596 N N A SER A 1 97 ? 41.42400 19.18500 33.51800 0.507 17.95621 233 SER A N 1
ATOM 597 N N B SER A 1 97 ? 42.29100 19.73100 33.10600 0.493 19.19202 233 SER A N 1
ATOM 598 C CA A SER A 1 97 ? 41.58300 19.45100 34.94200 0.507 17.60913 233 SER A CA 1
ATOM 599 C CA B SER A 1 97 ? 42.30100 19.73300 34.56000 0.493 19.67574 233 SER A CA 1
ATOM 600 C C A SER A 1 97 ? 41.35700 20.91000 35.30500 0.507 16.89269 233 SER A C 1
ATOM 601 C C B SER A 1 97 ? 41.84500 21.08200 35.09200 0.493 16.10234 233 SER A C 1
ATOM 602 O O A SER A 1 97 ? 41.56900 21.28300 36.46100 0.507 18.47689 233 SER A O 1
ATOM 603 O O B SER A 1 97 ? 42.29200 21.51600 36.15500 0.493 16.56909 233 SER A O 1
ATOM 608 N N . GLU A 1 98 ? 40.95500 21.74500 34.35400 1.000 16.07445 234 GLU A N 1
ATOM 609 C CA . GLU A 1 98 ? 40.54900 23.11100 34.64900 1.000 14.61751 234 GLU A CA 1
ATOM 610 C C . GLU A 1 98 ? 39.06500 23.15000 34.97700 1.000 13.38446 234 GLU A C 1
ATOM 611 O O . GLU A 1 98 ? 38.25500 22.54600 34.27300 1.000 14.77138 234 GLU A O 1
ATOM 617 N N . PHE A 1 99 ? 38.71800 23.83700 36.05800 1.000 13.28552 235 PHE A N 1
ATOM 618 C CA . PHE A 1 99 ? 37.31700 23.96900 36.44800 1.000 13.18450 235 PHE A CA 1
ATOM 619 C C . PHE A 1 99 ? 37.06000 25.38100 36.97000 1.000 12.55032 235 PHE A C 1
ATOM 620 O O . PHE A 1 99 ? 37.97600 26.10000 37.35200 1.000 14.17508 235 PHE A O 1
ATOM 628 N N . LEU A 1 100 ? 35.79700 25.77800 36.96100 1.000 12.51324 236 LEU A N 1
ATOM 629 C CA . LEU A 1 100 ? 35.39400 27.12900 37.31300 1.000 12.22076 236 LEU A CA 1
ATOM 630 C C . LEU A 1 100 ? 35.15100 27.20200 38.82300 1.000 11.99772 236 LEU A C 1
ATOM 631 O O . LEU A 1 100 ? 34.27500 26.51400 39.35900 1.000 12.49290 236 LEU A O 1
ATOM 636 N N . LYS A 1 101 ? 35.93900 28.02500 39.51500 1.000 11.92730 237 LYS A N 1
ATOM 637 C CA . LYS A 1 101 ? 35.82400 28.14200 40.96300 1.000 12.62489 237 LYS A CA 1
ATOM 638 C C . LYS A 1 101 ? 34.98700 29.32600 41.43300 1.000 11.24052 237 LYS A C 1
ATOM 639 O O . LYS A 1 101 ? 34.49800 29.30400 42.56600 1.000 13.94909 237 LYS A O 1
ATOM 645 N N . GLU A 1 102 ? 34.85800 30.37300 40.62800 1.000 11.92776 238 GLU A N 1
ATOM 646 C CA . GLU A 1 102 ? 34.13700 31.55400 41.08000 1.000 12.58870 238 GLU A CA 1
ATOM 647 C C . GLU A 1 102 ? 33.65100 32.30100 39.84800 1.000 11.44060 238 GLU A C 1
ATOM 648 O O . GLU A 1 102 ? 34.38200 32.43600 38.86100 1.000 11.71355 238 GLU A O 1
ATOM 654 N N . VAL A 1 103 ? 32.41900 32.77400 39.91100 1.000 10.87778 239 VAL A N 1
ATOM 655 C CA . VAL A 1 103 ? 31.88400 33.74500 38.97100 1.000 11.33789 239 VAL A CA 1
ATOM 656 C C . VAL A 1 103 ? 31.62800 35.01700 39.75000 1.000 11.76462 239 VAL A C 1
ATOM 657 O O . VAL A 1 103 ? 31.08000 34.97400 40.84900 1.000 12.18544 239 VAL A O 1
ATOM 661 N N . SER A 1 104 ? 31.99900 36.14400 39.16900 1.000 11.04241 240 SER A N 1
ATOM 662 C CA . SER A 1 104 ? 31.72000 37.41400 39.80500 1.000 12.16576 240 SER A CA 1
ATOM 663 C C . SER A 1 104 ? 31.41000 38.41000 38.70400 1.000 11.37376 240 SER A C 1
ATOM 664 O O . SER A 1 104 ? 31.59100 38.13500 37.51400 1.000 12.79300 240 SER A O 1
ATOM 667 N N . GLY A 1 105 ? 30.94100 39.58700 39.10100 1.000 11.96335 241 GLY A N 1
ATOM 668 C CA . GLY A 1 105 ? 30.60500 40.58100 38.10800 1.000 12.02457 241 GLY A CA 1
ATOM 669 C C . GLY A 1 105 ? 29.90400 41.75000 38.74800 1.000 11.56762 241 GLY A C 1
ATOM 670 O O . GLY A 1 105 ? 29.96200 41.94400 39.96800 1.000 12.70838 241 GLY A O 1
ATOM 671 N N . THR A 1 106 ? 29.24600 42.52500 37.89700 1.000 11.03928 242 THR A N 1
ATOM 672 C CA . THR A 1 106 ? 28.45900 43.66700 38.32300 1.000 11.65750 242 THR A CA 1
ATOM 673 C C . THR A 1 106 ? 27.15600 43.67100 37.54500 1.000 10.84726 242 THR A C 1
ATOM 674 O O . THR A 1 106 ? 27.04600 43.10100 36.45300 1.000 10.78602 242 THR A O 1
ATOM 678 N N . PHE A 1 107 ? 26.16600 44.34300 38.10900 1.000 11.30687 243 PHE A N 1
ATOM 679 C CA . PHE A 1 107 ? 24.91700 44.57100 37.40500 1.000 12.37450 243 PHE A CA 1
ATOM 680 C C . PHE A 1 107 ? 24.43100 45.98500 37.67400 1.000 12.50827 243 PHE A C 1
ATOM 681 O O . PHE A 1 107 ? 24.75100 46.58900 38.69400 1.000 14.28345 243 PHE A O 1
ATOM 689 N N . GLY A 1 108 ? 23.64500 46.51600 36.76300 1.000 11.84388 244 GLY A N 1
ATOM 690 C CA . GLY A 1 108 ? 23.22900 47.88700 36.91100 1.000 14.04624 244 GLY A CA 1
ATOM 691 C C . GLY A 1 108 ? 22.40600 48.31600 35.73200 1.000 12.33026 244 GLY A C 1
ATOM 692 O O . GLY A 1 108 ? 22.12300 47.54000 34.81800 1.000 11.99041 244 GLY A O 1
ATOM 693 N N . PRO A 1 109 ? 21.97600 49.57400 35.75400 1.000 14.01498 245 PRO A N 1
ATOM 694 C CA . PRO A 1 109 ? 21.06800 50.05600 34.71300 1.000 14.20297 245 PRO A CA 1
ATOM 695 C C . PRO A 1 109 ? 21.78300 50.23100 33.38800 1.000 14.38318 245 PRO A C 1
ATOM 696 O O . PRO A 1 109 ? 22.89300 50.77000 33.32700 1.000 15.96304 245 PRO A O 1
ATOM 700 N N . TYR A 1 110 ? 21.11300 49.81500 32.31300 1.000 13.97222 246 TYR A N 1
ATOM 701 C CA . TYR A 1 110 ? 21.64100 49.99800 30.96700 1.000 13.12428 246 TYR A CA 1
ATOM 702 C C . TYR A 1 110 ? 20.47200 49.97700 29.99500 1.000 13.41406 246 TYR A C 1
ATOM 703 O O . TYR A 1 110 ? 19.68800 49.03200 29.98700 1.000 14.43746 246 TYR A O 1
ATOM 712 N N . GLU A 1 111 ? 20.34700 51.03000 29.18400 1.000 16.04369 247 GLU A N 1
ATOM 713 C CA . GLU A 1 111 ? 19.31000 51.10800 28.15000 1.000 16.73769 247 GLU A CA 1
ATOM 714 C C . GLU A 1 111 ? 17.91800 50.80000 28.69000 1.000 17.74613 247 GLU A C 1
ATOM 715 O O . GLU A 1 111 ? 17.09600 50.16800 28.02400 1.000 18.88579 247 GLU A O 1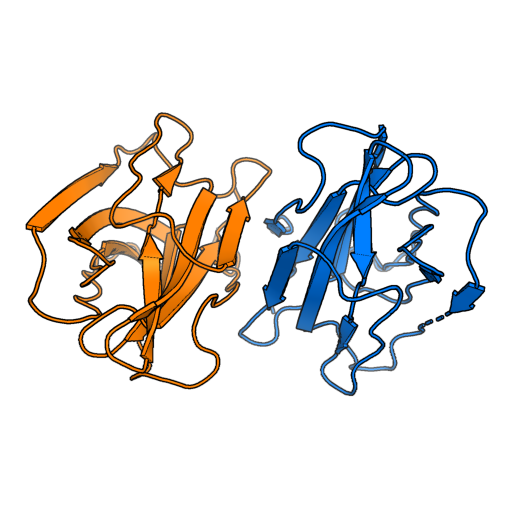
ATOM 721 N N . GLY A 1 112 ? 17.64800 51.23900 29.91600 1.000 17.54900 248 GLY A N 1
ATOM 722 C CA . GLY A 1 112 ? 16.31000 51.14300 30.46600 1.000 19.10390 248 GLY A CA 1
ATOM 723 C C . GLY A 1 112 ? 16.01700 49.92600 31.31900 1.000 19.21535 248 GLY A C 1
ATOM 724 O O . GLY A 1 112 ? 14.91800 49.85400 31.89300 1.000 19.30457 248 GLY A O 1
ATOM 725 N N . SER A 1 113 ? 16.95400 48.98900 31.44900 1.000 17.13173 249 SER A N 1
ATOM 726 C CA . SER A 1 113 ? 16.72300 47.78700 32.23700 1.000 15.31404 249 SER A CA 1
ATOM 727 C C . SER A 1 113 ? 17.90600 47.60000 33.16600 1.000 13.76672 249 SER A C 1
ATOM 728 O O . SER A 1 113 ? 18.89600 48.31800 33.08300 1.000 18.18876 249 SER A O 1
ATOM 731 N N . THR A 1 114 ? 17.81400 46.62100 34.05500 1.000 12.22128 250 THR A N 1
ATOM 732 C CA . THR A 1 114 ? 18.98300 46.16600 34.79800 1.000 11.51870 250 THR A CA 1
ATOM 733 C C . THR A 1 114 ? 19.58200 44.98500 34.06700 1.000 11.69674 250 THR A C 1
ATOM 734 O O . THR A 1 114 ? 18.86200 44.05900 33.68600 1.000 11.54387 250 THR A O 1
ATOM 738 N N . VAL A 1 115 ? 20.88500 45.06000 33.81500 1.000 11.17976 251 VAL A N 1
ATOM 739 C CA . VAL A 1 115 ? 21.59400 44.03200 33.06800 1.000 10.17920 251 VAL A CA 1
ATOM 740 C C . VAL A 1 115 ? 22.84700 43.66200 33.84900 1.000 11.05071 251 VAL A C 1
ATOM 741 O O . VAL A 1 115 ? 23.30900 44.39600 34.72400 1.000 11.71843 251 VAL A O 1
ATOM 745 N N . ILE A 1 116 ? 23.40800 42.51200 33.50100 1.000 9.34576 252 ILE A N 1
ATOM 746 C CA . ILE A 1 116 ? 24.74600 42.15000 33.94400 1.000 10.09152 252 ILE A CA 1
ATOM 747 C C . ILE A 1 116 ? 25.69800 43.03500 33.14900 1.000 9.69885 252 ILE A C 1
ATOM 748 O O . ILE A 1 116 ? 25.76000 42.94400 31.91800 1.000 10.06971 252 ILE A O 1
ATOM 753 N N . THR A 1 117 ? 26.39500 43.93300 33.84200 1.000 9.95110 253 THR A N 1
ATOM 754 C CA . THR A 1 117 ? 27.28500 44.87100 33.17000 1.000 12.32089 253 THR A CA 1
ATOM 755 C C . THR A 1 117 ? 28.68700 44.32400 32.98600 1.000 10.17031 253 THR A C 1
ATOM 756 O O . THR A 1 117 ? 29.37200 44.69300 32.02500 1.000 12.28693 253 THR A O 1
ATOM 760 N N . SER A 1 118 ? 29.12600 43.44100 33.88400 1.000 10.28082 254 SER A N 1
ATOM 761 C CA . SER A 1 118 ? 30.40700 42.78200 33.69800 1.000 11.45046 254 SER A CA 1
ATOM 762 C C . SER A 1 118 ? 30.34500 41.40200 34.33100 1.000 10.13496 254 SER A C 1
ATOM 763 O O . SER A 1 118 ? 29.52200 41.13600 35.22000 1.000 10.68787 254 SER A O 1
ATOM 766 N N . ILE A 1 119 ? 31.21000 40.51500 33.82100 1.000 10.02971 255 ILE A N 1
ATOM 767 C CA . ILE A 1 119 ? 31.32000 39.16900 34.36300 1.000 10.42824 255 ILE A CA 1
ATOM 768 C C . ILE A 1 119 ? 32.78400 38.73800 34.31100 1.000 10.91084 255 ILE A C 1
ATOM 769 O O . ILE A 1 119 ? 33.56800 39.19600 33.47700 1.000 12.00307 255 ILE A O 1
ATOM 774 N N A ASN A 1 120 ? 33.11800 37.78700 35.17200 0.633 11.97004 256 ASN A N 1
ATOM 775 N N B ASN A 1 120 ? 33.17100 37.93700 35.30200 0.367 9.79710 256 ASN A N 1
ATOM 776 C CA A ASN A 1 120 ? 34.49700 37.39700 35.40700 0.633 11.99547 256 ASN A CA 1
ATOM 777 C CA B ASN A 1 120 ? 34.49700 37.35000 35.39900 0.367 9.74653 256 ASN A CA 1
ATOM 778 C C A ASN A 1 120 ? 34.47900 35.93500 35.83100 0.633 11.19796 256 ASN A C 1
ATOM 779 C C B ASN A 1 120 ? 34.34500 35.87200 35.67100 0.367 9.50611 256 ASN A C 1
ATOM 780 O O A ASN A 1 120 ? 33.68100 35.55900 36.69800 0.633 9.62591 256 ASN A O 1
ATOM 781 O O B ASN A 1 120 ? 33.40200 35.43700 36.34400 0.367 11.29893 256 ASN A O 1
ATOM 790 N N . PHE A 1 121 ? 35.32800 35.11700 35.19800 1.000 11.99606 257 PHE A N 1
ATOM 791 C CA . PHE A 1 121 ? 35.37200 33.67500 35.40600 1.000 12.35074 257 PHE A CA 1
ATOM 792 C C . PHE A 1 121 ? 36.73600 33.31600 35.98700 1.000 12.93545 257 PHE A C 1
ATOM 793 O O . PHE A 1 121 ? 37.75700 33.40700 35.28700 1.000 14.38417 257 PHE A O 1
ATOM 801 N N . ILE A 1 122 ? 36.76400 32.90500 37.25400 1.000 12.81901 258 ILE A N 1
ATOM 802 C CA . ILE A 1 122 ? 38.00700 32.53600 37.91800 1.000 12.85886 258 ILE A CA 1
ATOM 803 C C . ILE A 1 122 ? 38.07300 31.02200 37.92600 1.000 11.39668 258 ILE A C 1
ATOM 804 O O . ILE A 1 122 ? 37.26100 30.35600 38.58700 1.000 12.44342 258 ILE A O 1
ATOM 809 N N . THR A 1 123 ? 39.00400 30.47000 37.15900 1.000 13.01333 259 THR A N 1
ATOM 810 C CA . THR A 1 123 ? 39.18800 29.02700 37.15800 1.000 12.90392 259 THR A CA 1
ATOM 811 C C . THR A 1 123 ? 40.31800 28.66700 38.13300 1.000 13.71082 259 THR A C 1
ATOM 812 O O . THR A 1 123 ? 41.00000 29.52500 38.70200 1.000 14.99225 259 THR A O 1
ATOM 816 N N . ASN A 1 124 ? 40.55700 27.37100 38.31100 1.000 14.63022 260 ASN A N 1
ATOM 817 C CA . ASN A 1 124 ? 41.69700 26.95000 39.12000 1.000 16.77942 260 ASN A CA 1
ATOM 818 C C . ASN A 1 124 ? 43.03500 27.22400 38.44400 1.000 16.07390 260 ASN A C 1
ATOM 819 O O . ASN A 1 124 ? 44.06500 27.11300 39.10700 1.000 17.90840 260 ASN A O 1
ATOM 824 N N . LYS A 1 125 ? 43.04400 27.61700 37.16200 1.000 15.38916 261 LYS A N 1
ATOM 825 C CA . LYS A 1 125 ? 44.25800 27.91400 36.41100 1.000 15.31358 261 LYS A CA 1
ATOM 826 C C . LYS A 1 125 ? 44.44600 29.38800 36.09800 1.000 15.33718 261 LYS A C 1
ATOM 827 O O . LYS A 1 125 ? 45.59200 29.84000 36.02800 1.000 16.90346 261 LYS A O 1
ATOM 833 N N . GLN A 1 126 ? 43.37700 30.14800 35.86700 1.000 14.09243 262 GLN A N 1
ATOM 834 C CA . GLN A 1 126 ? 43.55200 31.51300 35.38000 1.000 13.50807 262 GLN A CA 1
ATOM 835 C C . GLN A 1 126 ? 42.21800 32.22300 35.52900 1.000 13.73084 262 GLN A C 1
ATOM 836 O O . GLN A 1 126 ? 41.20200 31.61400 35.85900 1.000 13.94894 262 GLN A O 1
ATOM 842 N N . THR A 1 127 ? 42.23000 33.52700 35.28900 1.000 13.84761 263 THR A N 1
ATOM 843 C CA . THR A 1 127 ? 41.00000 34.30900 35.26900 1.000 14.40056 263 THR A CA 1
ATOM 844 C C . THR A 1 127 ? 40.71200 34.81500 33.86700 1.000 13.83454 263 THR A C 1
ATOM 845 O O . THR A 1 127 ? 41.59700 35.37100 33.21000 1.000 17.16858 263 THR A O 1
ATOM 849 N N . TYR A 1 128 ? 39.46900 34.64800 33.43000 1.000 13.62779 264 TYR A N 1
ATOM 850 C CA . TYR A 1 128 ? 38.98200 35.23900 32.19300 1.000 15.24930 264 TYR A CA 1
ATOM 851 C C . TYR A 1 128 ? 38.07800 36.40000 32.55300 1.000 14.31426 264 TYR A C 1
ATOM 852 O O . TYR A 1 128 ? 37.04000 36.20800 33.20600 1.000 13.16782 264 TYR A O 1
ATOM 861 N N . GLY A 1 129 ? 38.46300 37.59400 32.12700 1.000 14.52675 265 GLY A N 1
ATOM 862 C CA . GLY A 1 129 ? 37.65600 38.75300 32.37900 1.000 14.77025 265 GLY A CA 1
ATOM 863 C C . GLY A 1 129 ? 38.48500 39.83000 33.02100 1.000 16.09710 265 GLY A C 1
ATOM 864 O O . GLY A 1 129 ? 39.69700 39.69400 33.15800 1.000 17.53267 265 GLY A O 1
ATOM 865 N N . PRO A 1 130 ? 37.86000 40.92600 33.42100 1.000 16.59250 266 PRO A N 1
ATOM 866 C CA . PRO A 1 130 ? 36.42500 41.16900 33.29200 1.000 16.58831 266 PRO A CA 1
ATOM 867 C C . PRO A 1 130 ? 36.00600 41.43900 31.87900 1.000 15.11736 266 PRO A C 1
ATOM 868 O O . PRO A 1 130 ? 36.75900 42.00200 31.08000 1.000 17.66077 266 PRO A O 1
ATOM 872 N N . PHE A 1 131 ? 34.78700 41.02200 31.58800 1.000 12.62862 267 PHE A N 1
ATOM 873 C CA . PHE A 1 131 ? 34.14400 41.28800 30.31400 1.000 13.11000 267 PHE A CA 1
ATOM 874 C C . PHE A 1 131 ? 32.96200 42.20600 30.55900 1.000 12.41210 267 PHE A C 1
ATOM 875 O O . PHE A 1 131 ? 32.11500 41.91600 31.40300 1.000 14.10866 267 PHE A O 1
ATOM 883 N N . GLY A 1 132 ? 32.90900 43.31900 29.83900 1.000 12.90031 268 GLY A N 1
ATOM 884 C CA . GLY A 1 132 ? 31.93100 44.35000 30.12000 1.000 13.37242 268 GLY A CA 1
ATOM 885 C C . GLY A 1 132 ? 32.55000 45.56000 30.79000 1.000 13.82889 268 GLY A C 1
ATOM 886 O O . GLY A 1 132 ? 33.72800 45.87500 30.60400 1.000 19.17906 268 GLY A O 1
ATOM 887 N N . ARG A 1 133 ? 31.71500 46.30600 31.50800 1.000 13.53077 269 ARG A N 1
ATOM 888 C CA . ARG A 1 133 ? 32.14800 47.46200 32.29000 1.000 15.39278 269 ARG A CA 1
ATOM 889 C C . ARG A 1 133 ? 31.83900 47.17800 33.75000 1.000 14.86960 269 ARG A C 1
ATOM 890 O O . ARG A 1 133 ? 30.69500 46.83100 34.09600 1.000 14.77800 269 ARG A O 1
ATOM 898 N N . GLN A 1 134 ? 32.85900 47.30700 34.60200 1.000 17.45556 270 GLN A N 1
ATOM 899 C CA . GLN A 1 134 ? 32.71600 47.00000 36.02100 1.000 18.07223 270 GLN A CA 1
ATOM 900 C C . GLN A 1 134 ? 32.09200 48.19400 36.72500 1.000 21.92132 270 GLN A C 1
ATOM 901 O O . GLN A 1 134 ? 32.75800 48.99200 37.38500 1.000 24.06075 270 GLN A O 1
ATOM 907 N N . GLU A 1 135 ? 30.77900 48.28800 36.58100 1.000 20.59363 271 GLU A N 1
ATOM 908 C CA . GLU A 1 135 ? 29.99100 49.40800 37.05400 1.000 21.52814 271 GLU A CA 1
ATOM 909 C C . GLU A 1 135 ? 28.67300 48.90300 37.59700 1.000 18.68024 271 GLU A C 1
ATOM 910 O O . GLU A 1 135 ? 28.05100 48.00500 37.02000 1.000 19.11832 271 GLU A O 1
ATOM 916 N N . GLY A 1 136 ? 28.24700 49.51200 38.68900 1.000 19.13556 272 GLY A N 1
ATOM 917 C CA . GLY A 1 136 ? 26.99500 49.15400 39.29200 1.000 17.64570 272 GLY A CA 1
ATOM 918 C C . GLY A 1 136 ? 27.23900 48.34700 40.54100 1.000 16.07562 272 GLY A C 1
ATOM 919 O O . GLY A 1 136 ? 28.18700 48.60000 41.28900 1.000 20.73458 272 GLY A O 1
ATOM 920 N N . THR A 1 137 ? 26.41700 47.37400 40.74900 1.000 15.16790 273 THR A N 1
ATOM 921 C CA . THR A 1 137 ? 26.40400 46.61800 41.99000 1.000 15.06177 273 THR A CA 1
ATOM 922 C C . THR A 1 137 ? 27.16900 45.30800 41.84000 1.000 14.48056 273 THR A C 1
ATOM 923 O O . THR A 1 137 ? 26.92100 44.56800 40.88200 1.000 14.38648 273 THR A O 1
ATOM 927 N N . PRO A 1 138 ? 28.11600 44.98300 42.71700 1.000 14.77036 274 PRO A N 1
ATOM 928 C CA . PRO A 1 138 ? 28.83800 43.72000 42.56000 1.000 15.67684 274 PRO A CA 1
ATOM 929 C C . PRO A 1 138 ? 28.00800 42.51800 42.98000 1.000 15.84615 274 PRO A C 1
ATOM 930 O O . PRO A 1 138 ? 27.10600 42.59800 43.82000 1.000 16.34526 274 PRO A O 1
ATOM 934 N N . PHE A 1 139 ? 28.34600 41.38500 42.36800 1.000 15.24621 275 PHE A N 1
ATOM 935 C CA . PHE A 1 139 ? 27.91800 40.07700 42.82900 1.000 13.89374 275 PHE A CA 1
ATOM 936 C C . PHE A 1 139 ? 29.06700 39.10300 42.68200 1.000 13.63331 275 PHE A C 1
ATOM 937 O O . PHE A 1 139 ? 29.96500 39.28500 41.86000 1.000 12.89914 275 PHE A O 1
ATOM 945 N N . SER A 1 140 ? 29.02100 38.05900 43.49600 1.000 14.55772 276 SER A N 1
ATOM 946 C CA . SER A 1 140 ? 30.02100 37.01200 43.39300 1.000 15.02678 276 SER A CA 1
ATOM 947 C C . SER A 1 140 ? 29.45200 35.72200 43.93600 1.000 15.43761 276 SER A C 1
ATOM 948 O O . SER A 1 140 ? 28.58300 35.71500 44.81800 1.000 14.41310 276 SER A O 1
ATOM 951 N N . VAL A 1 141 ? 29.96000 34.63200 43.38800 1.000 12.75814 277 VAL A N 1
ATOM 952 C CA . VAL A 1 141 ? 29.61700 33.30000 43.87200 1.000 13.92137 277 VAL A CA 1
ATOM 953 C C . VAL A 1 141 ? 30.87600 32.44300 43.86500 1.000 12.67258 277 VAL A C 1
ATOM 954 O O . VAL A 1 141 ? 31.20900 31.81900 42.85200 1.000 15.07527 277 VAL A O 1
ATOM 958 N N . PRO A 1 142 ? 31.63500 32.44800 44.96200 1.000 13.02945 278 PRO A N 1
ATOM 959 C CA . PRO A 1 142 ? 32.79700 31.56000 45.06600 1.000 13.65544 278 PRO A CA 1
ATOM 960 C C . PRO A 1 142 ? 32.35400 30.18800 45.54300 1.000 15.37532 278 PRO A C 1
ATOM 961 O O . PRO A 1 142 ? 31.53300 30.06600 46.45300 1.000 17.87371 278 PRO A O 1
ATOM 965 N N . ALA A 1 143 ? 32.89500 29.16100 44.89900 1.000 13.80079 279 ALA A N 1
ATOM 966 C CA . ALA A 1 143 ? 32.66900 27.77900 45.30400 1.000 15.53662 279 ALA A CA 1
ATOM 967 C C . ALA A 1 143 ? 33.92300 27.27600 46.00900 1.000 16.40271 279 ALA A C 1
ATOM 968 O O . ALA A 1 143 ? 35.02200 27.36600 45.45800 1.000 19.66672 279 ALA A O 1
ATOM 970 N N . GLN A 1 144 ? 33.76500 26.75200 47.22400 1.000 15.17185 280 GLN A N 1
ATOM 971 C CA . GLN A 1 144 ? 34.90400 26.32400 48.02100 1.000 18.29238 280 GLN A CA 1
ATOM 972 C C . GLN A 1 144 ? 35.05400 24.80800 48.00600 1.000 19.33200 280 GLN A C 1
ATOM 973 O O . GLN A 1 144 ? 34.23000 24.07400 47.45800 1.000 18.15283 280 GLN A O 1
ATOM 979 N N A ASN A 1 145 ? 36.13100 24.33600 48.63100 0.468 20.09550 281 ASN A N 1
ATOM 980 N N B ASN A 1 145 ? 36.14500 24.34600 48.61500 0.532 20.09256 281 ASN A N 1
ATOM 981 C CA A ASN A 1 145 ? 36.41000 22.90400 48.75400 0.468 21.92635 281 ASN A CA 1
ATOM 982 C CA B ASN A 1 145 ? 36.41300 22.91800 48.77200 0.532 21.96474 281 ASN A CA 1
ATOM 983 C C A ASN A 1 145 ? 36.48100 22.22500 47.39100 0.468 21.91112 281 ASN A C 1
ATOM 984 C C B ASN A 1 145 ? 36.53400 22.21700 47.42100 0.532 22.22011 281 ASN A C 1
ATOM 985 O O A ASN A 1 145 ? 36.00900 21.10300 47.21300 0.468 22.48688 281 ASN A O 1
ATOM 986 O O B ASN A 1 145 ? 36.13900 21.06000 47.27700 0.532 22.57716 281 ASN A O 1
ATOM 995 N N . ASN A 1 146 ? 37.06300 22.92200 46.41800 1.000 20.50059 282 ASN A N 1
ATOM 996 C CA . ASN A 1 146 ? 37.27400 22.38900 45.07600 1.000 22.33468 282 ASN A CA 1
ATOM 997 C C . ASN A 1 146 ? 35.98600 21.96600 44.40100 1.000 21.14920 282 ASN A C 1
ATOM 998 O O . ASN A 1 146 ? 36.01400 21.14500 43.47700 1.000 22.09940 282 ASN A O 1
ATOM 1003 N N A SER A 1 147 ? 34.85200 22.49100 44.85800 0.321 19.37077 283 SER A N 1
ATOM 1004 N N B SER A 1 147 ? 34.84700 22.48800 44.85500 0.679 19.64567 283 SER A N 1
ATOM 1005 C CA A SER A 1 147 ? 33.63300 22.34300 44.09000 0.321 17.27911 283 SER A CA 1
ATOM 1006 C CA B SER A 1 147 ? 33.62500 22.30800 44.09400 0.679 17.92852 283 SER A CA 1
ATOM 1007 C C A SER A 1 147 ? 33.77200 23.12400 42.79200 0.321 15.07815 283 SER A C 1
ATOM 1008 C C B SER A 1 147 ? 33.70100 23.17800 42.84600 0.679 17.45020 283 SER A C 1
ATOM 1009 O O A SER A 1 147 ? 34.66800 23.95900 42.63000 0.321 13.62749 283 SER A O 1
ATOM 1010 O O B SER A 1 147 ? 34.49100 24.12400 42.76700 0.679 21.03966 283 SER A O 1
ATOM 1015 N N . SER A 1 148 ? 32.88400 22.84400 41.85300 1.000 16.10566 284 SER A N 1
ATOM 1016 C CA . SER A 1 148 ? 32.98200 23.48900 40.55300 1.000 17.91512 284 SER A CA 1
ATOM 1017 C C . SER A 1 148 ? 31.64700 24.07900 40.15500 1.000 13.70732 284 SER A C 1
ATOM 1018 O O . SER A 1 148 ? 30.58400 23.51800 40.43200 1.000 13.39027 284 SER A O 1
ATOM 1021 N N . ILE A 1 149 ? 31.71000 25.22300 39.49400 1.000 12.30799 285 ILE A N 1
ATOM 1022 C CA . ILE A 1 149 ? 30.52900 25.78800 38.86200 1.000 11.95156 285 ILE A CA 1
ATOM 1023 C C . ILE A 1 149 ? 30.43000 25.15300 37.49000 1.000 11.08918 285 ILE A C 1
ATOM 1024 O O . ILE A 1 149 ? 31.33900 25.29300 36.66500 1.000 12.50693 285 ILE A O 1
ATOM 1029 N N . VAL A 1 150 ? 29.33500 24.44000 37.25700 1.000 11.34525 286 VAL A N 1
ATOM 1030 C CA . VAL A 1 150 ? 29.21800 23.56600 36.10400 1.000 11.40072 286 VAL A CA 1
ATOM 1031 C C . VAL A 1 150 ? 28.15600 24.01200 35.12900 1.000 11.49959 286 VAL A C 1
ATOM 1032 O O . VAL A 1 150 ? 27.97200 23.35500 34.10500 1.000 12.52139 286 VAL A O 1
ATOM 1036 N N . GLY A 1 151 ? 27.45700 25.10600 35.39800 1.000 11.63430 287 GLY A N 1
ATOM 1037 C CA . GLY A 1 151 ? 26.44000 25.58300 34.47800 1.000 11.08610 287 GLY A CA 1
ATOM 1038 C C . GLY A 1 151 ? 25.86300 26.88700 34.98400 1.000 10.92231 287 GLY A C 1
ATOM 1039 O O . GLY A 1 151 ? 26.20800 27.36100 36.07100 1.000 10.65777 287 GLY A O 1
ATOM 1040 N N . PHE A 1 152 ? 24.92200 27.41700 34.20000 1.000 11.05881 288 PHE A N 1
ATOM 1041 C CA . PHE A 1 152 ? 24.28300 28.69900 34.46500 1.000 11.24229 288 PHE A CA 1
ATOM 1042 C C . PHE A 1 152 ? 22.79000 28.59700 34.18900 1.000 9.85633 288 PHE A C 1
ATOM 1043 O O . PHE A 1 152 ? 22.31600 27.68400 33.50400 1.000 11.29366 288 PHE A O 1
ATOM 1051 N N . PHE A 1 153 ? 22.06900 29.58100 34.71700 1.000 10.48692 289 PHE A N 1
ATOM 1052 C CA . PHE A 1 153 ? 20.67600 29.82100 34.38800 1.000 11.39227 289 PHE A CA 1
ATOM 1053 C C . PHE A 1 153 ? 20.47600 31.31600 34.51100 1.000 9.94958 289 PHE A C 1
ATOM 1054 O O . PHE A 1 153 ? 21.34600 32.02800 35.00200 1.000 10.19229 289 PHE A O 1
ATOM 1062 N N . GLY A 1 154 ? 19.33200 31.81900 34.08000 1.000 9.84322 290 GLY A N 1
ATOM 1063 C CA . GLY A 1 154 ? 19.08800 33.22900 34.34400 1.000 11.29360 290 GLY A CA 1
ATOM 1064 C C . GLY A 1 154 ? 17.88300 33.74000 33.58800 1.000 10.41411 290 GLY A C 1
ATOM 1065 O O . GLY A 1 154 ? 16.93900 32.99600 33.31200 1.000 11.78880 290 GLY A O 1
ATOM 1066 N N . ARG A 1 155 ? 17.91900 35.03200 33.28300 1.000 9.76953 291 ARG A N 1
ATOM 1067 C CA . ARG A 1 155 ? 16.88700 35.72200 32.52500 1.000 10.32170 291 ARG A CA 1
ATOM 1068 C C . ARG A 1 155 ? 17.58400 36.64800 31.53500 1.000 10.78315 291 ARG A C 1
ATOM 1069 O O . ARG A 1 155 ? 18.60200 37.26800 31.87100 1.000 10.23943 291 ARG A O 1
ATOM 1077 N N . SER A 1 156 ? 17.04600 36.72300 30.31700 1.000 12.03915 292 SER A N 1
ATOM 1078 C CA . SER A 1 156 ? 17.70900 37.4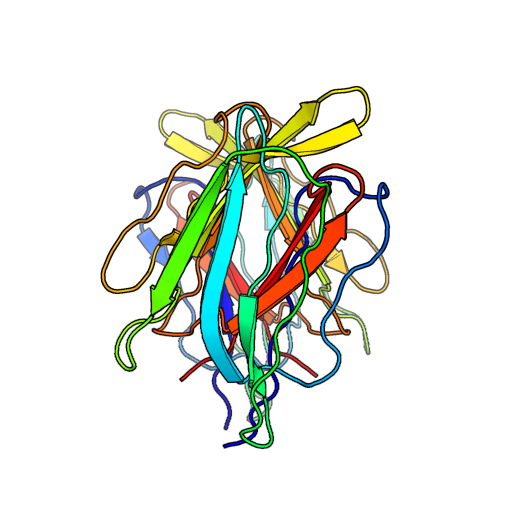9300 29.27600 1.000 11.31673 292 SER A CA 1
ATOM 1079 C C . SER A 1 156 ? 16.70300 38.12100 28.32100 1.000 11.78329 292 SER A C 1
ATOM 1080 O O . SER A 1 156 ? 15.54700 37.69800 28.20000 1.000 12.00942 292 SER A O 1
ATOM 1083 N N . GLY A 1 157 ? 17.19800 39.12300 27.60400 1.000 12.08005 293 GLY A N 1
ATOM 1084 C CA . GLY A 1 157 ? 16.49500 39.76100 26.51100 1.000 12.57674 293 GLY A CA 1
ATOM 1085 C C . GLY A 1 157 ? 17.52500 40.15900 25.48600 1.000 12.75903 293 GLY A C 1
ATOM 1086 O O . GLY A 1 157 ? 18.17000 39.30600 24.88600 1.000 12.86576 293 GLY A O 1
ATOM 1087 N N . LYS A 1 158 ? 17.70400 41.46800 25.31100 1.000 12.84502 294 LYS A N 1
ATOM 1088 C CA . LYS A 1 158 ? 18.77300 41.99300 24.47700 1.000 13.10550 294 LYS A CA 1
ATOM 1089 C C . LYS A 1 158 ? 20.13300 41.82800 25.14200 1.000 12.45434 294 LYS A C 1
ATOM 1090 O O . LYS A 1 158 ? 21.15500 41.77700 24.45600 1.000 12.16165 294 LYS A O 1
ATOM 1096 N N . TYR A 1 159 ? 20.15100 41.70600 26.46400 1.000 11.78523 295 TYR A N 1
ATOM 1097 C CA . TYR A 1 159 ? 21.34500 41.46100 27.25300 1.000 11.04450 295 TYR A CA 1
ATOM 1098 C C . TYR A 1 159 ? 21.00100 40.37100 28.26400 1.000 10.93360 295 TYR A C 1
ATOM 1099 O O . TYR A 1 159 ? 19.85500 39.91500 28.35500 1.000 12.84828 295 TYR A O 1
ATOM 1108 N N A ILE A 1 160 ? 21.99300 39.92900 29.02400 0.563 9.57912 296 ILE A N 1
ATOM 1109 N N B ILE A 1 160 ? 21.99100 39.99300 29.06200 0.437 12.51526 296 ILE A N 1
ATOM 1110 C CA A ILE A 1 160 ? 21.68300 39.11500 30.18800 0.563 9.60422 296 ILE A CA 1
ATOM 1111 C CA B ILE A 1 160 ? 21.72400 39.14600 30.21600 0.437 11.44997 296 ILE A CA 1
ATOM 1112 C C A ILE A 1 160 ? 21.15300 40.04400 31.26800 0.563 9.07027 296 ILE A C 1
ATOM 1113 C C B ILE A 1 160 ? 21.18600 40.02800 31.33400 0.437 10.01775 296 ILE A C 1
ATOM 1114 O O A ILE A 1 160 ? 21.80800 41.02500 31.63500 0.563 10.60216 296 ILE A O 1
ATOM 1115 O O B ILE A 1 160 ? 21.85700 40.96700 31.77600 0.437 10.91269 296 ILE A O 1
ATOM 1124 N N . ASN A 1 161 ? 19.96700 39.74500 31.78300 1.000 9.39966 297 ASN A N 1
ATOM 1125 C CA . ASN A 1 161 ? 19.37400 40.53400 32.86000 1.000 10.20961 297 ASN A CA 1
ATOM 1126 C C . ASN A 1 161 ? 19.71800 40.00100 34.24500 1.000 10.59854 297 ASN A C 1
ATOM 1127 O O . ASN A 1 161 ? 19.91800 40.79500 35.17200 1.000 11.04045 297 ASN A O 1
ATOM 1132 N N . ALA A 1 162 ? 19.79200 38.68400 34.40700 1.000 10.20758 298 ALA A N 1
ATOM 1133 C CA . ALA A 1 162 ? 20.09700 38.08800 35.69600 1.000 10.16523 298 ALA A CA 1
ATOM 1134 C C . ALA A 1 162 ? 20.75900 36.76000 35.39800 1.000 9.70120 298 ALA A C 1
ATOM 1135 O O . ALA A 1 162 ? 20.44600 36.11300 34.39800 1.000 10.52778 298 ALA A O 1
ATOM 1137 N N . VAL A 1 163 ? 21.65300 36.33700 36.27600 1.000 9.90655 299 VAL A N 1
ATOM 1138 C CA . VAL A 1 163 ? 22.39800 35.09800 36.05900 1.000 10.18623 299 VAL A CA 1
ATOM 1139 C C . VAL A 1 163 ? 22.57700 34.38800 37.39000 1.000 10.18578 299 VAL A C 1
ATOM 1140 O O . VAL A 1 163 ? 22.79600 35.03400 38.42300 1.000 10.96468 299 VAL A O 1
ATOM 1144 N N . GLY A 1 164 ? 22.47100 33.05200 37.35400 1.000 9.35115 300 GLY A N 1
ATOM 1145 C CA . GLY A 1 164 ? 22.77900 32.20000 38.48800 1.000 10.47796 300 GLY A CA 1
ATOM 1146 C C . GLY A 1 164 ? 23.63400 31.02900 38.02400 1.000 10.21221 300 GLY A C 1
ATOM 1147 O O . GLY A 1 164 ? 23.94800 30.89900 36.83500 1.000 10.07637 300 GLY A O 1
ATOM 1148 N N . VAL A 1 165 ? 24.00700 30.17900 38.98700 1.000 10.43613 301 VAL A N 1
ATOM 1149 C CA . VAL A 1 165 ? 24.94100 29.09900 38.70600 1.000 10.41242 301 VAL A CA 1
ATOM 1150 C C . VAL A 1 165 ? 24.44100 27.77300 39.25100 1.000 10.93688 301 VAL A C 1
ATOM 1151 O O . VAL A 1 165 ? 23.64900 27.71300 40.19700 1.000 11.36275 301 VAL A O 1
ATOM 1155 N N . TYR A 1 166 ? 24.96100 26.71100 38.63800 1.000 10.51517 302 TYR A N 1
ATOM 1156 C CA . TYR A 1 166 ? 24.88300 25.35200 39.15000 1.000 11.80921 302 TYR A CA 1
ATOM 1157 C C . TYR A 1 166 ? 26.25300 24.95500 39.67900 1.000 10.26680 302 TYR A C 1
ATOM 1158 O O . TYR A 1 166 ? 27.28100 25.21400 39.03900 1.000 11.54456 302 TYR A O 1
ATOM 1167 N N . VAL A 1 167 ? 26.26200 24.34400 40.85900 1.000 12.14815 303 VAL A N 1
ATOM 1168 C CA . VAL A 1 167 ? 27.49100 23.95300 41.54100 1.000 12.75161 303 VAL A CA 1
ATOM 1169 C C . VAL A 1 167 ? 27.44100 22.46300 41.84500 1.000 15.16368 303 VAL A C 1
ATOM 1170 O O . VAL A 1 167 ? 26.42600 21.95700 42.34000 1.000 17.78499 303 VAL A O 1
ATOM 1174 N N . GLN A 1 168 ? 28.54700 21.77400 41.55700 1.000 14.63584 304 GLN A N 1
ATOM 1175 C CA . GLN A 1 168 ? 28.73900 20.36400 41.86300 1.000 15.90340 304 GLN A CA 1
ATOM 1176 C C . GLN A 1 168 ? 29.85700 20.22600 42.88600 1.000 17.16510 304 GLN A C 1
ATOM 1177 O O . GLN A 1 168 ? 31.00500 20.60100 42.59900 1.000 18.22344 304 GLN A O 1
ATOM 1183 N N . PRO A 1 169 ? 29.58300 19.72100 44.08700 1.000 19.19397 305 PRO A N 1
ATOM 1184 C CA . PRO A 1 169 ? 30.66600 19.42400 45.03300 1.000 23.54464 305 PRO A CA 1
ATOM 1185 C C . PRO A 1 169 ? 31.47700 18.21200 44.59000 1.000 26.23757 305 PRO A C 1
ATOM 1186 O O . PRO A 1 169 ? 31.00800 17.34700 43.84500 1.000 26.10130 305 PRO A O 1
ATOM 1190 N N . ILE A 1 170 ? 32.72000 18.16000 45.06000 1.000 29.56673 306 ILE A N 1
ATOM 1191 C CA . ILE A 1 170 ? 33.57400 16.99500 44.80200 1.000 34.11525 306 ILE A CA 1
ATOM 1192 C C . ILE A 1 170 ? 33.07800 15.78300 45.58500 1.000 37.60255 306 ILE A C 1
ATOM 1193 O O . ILE A 1 170 ? 32.58000 15.91900 46.70800 1.000 36.96021 306 ILE A O 1
ATOM 1196 N N . GLU B 1 23 ? 20.67300 10.24000 50.33600 1.000 46.14239 159 GLU B N 1
ATOM 1197 C CA . GLU B 1 23 ? 21.37600 9.89700 51.56900 1.000 45.25037 159 GLU B CA 1
ATOM 1198 C C . GLU B 1 23 ? 22.88100 10.05600 51.38200 1.000 43.56318 159 GLU B C 1
ATOM 1199 O O . GLU B 1 23 ? 23.47200 9.40900 50.51200 1.000 45.89414 159 GLU B O 1
ATOM 1201 N N . GLN B 1 24 ? 23.48700 10.92700 52.19300 1.000 37.79913 160 GLN B N 1
ATOM 1202 C CA . GLN B 1 24 ? 24.92900 11.17300 52.18100 1.000 35.23256 160 GLN B CA 1
ATOM 1203 C C . GLN B 1 24 ? 25.40300 11.88900 50.91900 1.000 30.30924 160 GLN B C 1
ATOM 1204 O O . GLN B 1 24 ? 26.55200 11.73200 50.50600 1.000 30.76502 160 GLN B O 1
ATOM 1207 N N . CYS B 1 25 ? 24.54500 12.68500 50.30500 1.000 25.65443 161 CYS B N 1
ATOM 1208 C CA . CYS B 1 25 ? 24.99500 13.54000 49.21400 1.000 22.91213 161 CYS B CA 1
ATOM 1209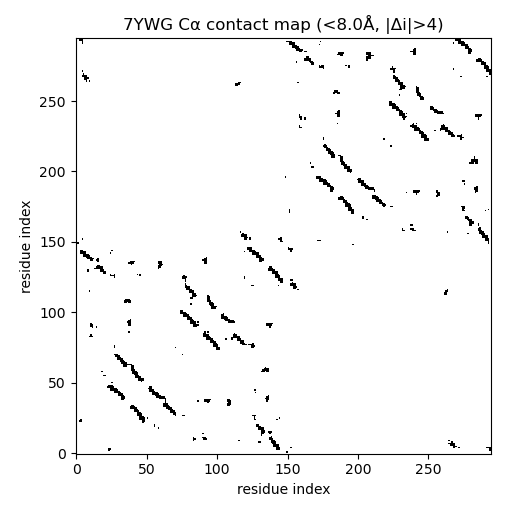 C C . CYS B 1 25 ? 25.89100 14.63300 49.78200 1.000 20.22264 161 CYS B C 1
ATOM 1210 O O . CYS B 1 25 ? 25.55000 15.23000 50.81200 1.000 21.14902 161 CYS B O 1
ATOM 1213 N N . PRO B 1 26 ? 27.05300 14.89500 49.18200 1.000 19.44313 162 PRO B N 1
ATOM 1214 C CA . PRO B 1 26 ? 27.97000 15.88900 49.75400 1.000 21.19268 162 PRO B CA 1
ATOM 1215 C C . PRO B 1 26 ? 27.35300 17.28000 49.79700 1.000 20.37243 162 PRO B C 1
ATOM 1216 O O . PRO B 1 26 ? 26.56300 17.66200 48.93200 1.000 21.43419 162 PRO B O 1
ATOM 1220 N N . VAL B 1 27 ? 27.74000 18.04300 50.82000 1.000 18.31825 163 VAL B N 1
ATOM 1221 C CA . VAL B 1 27 ? 27.26500 19.40800 50.98600 1.000 19.26338 163 VAL B CA 1
ATOM 1222 C C . VAL B 1 27 ? 28.04000 20.32900 50.05300 1.000 18.97680 163 VAL B C 1
ATOM 1223 O O . VAL B 1 27 ? 29.16900 20.03500 49.64900 1.000 19.27509 163 VAL B O 1
ATOM 1227 N N . THR B 1 28 ? 27.41900 21.44100 49.66700 1.000 18.24808 164 THR B N 1
ATOM 1228 C CA . THR B 1 28 ? 28.07600 22.44000 48.84000 1.000 19.60682 164 THR B CA 1
ATOM 1229 C C . THR B 1 28 ? 28.44000 23.63400 49.70700 1.000 19.03290 164 THR B C 1
ATOM 1230 O O . THR B 1 28 ? 27.63500 24.08500 50.51600 1.000 18.49378 164 THR B O 1
ATOM 1234 N N . LYS B 1 29 ? 29.65400 24.14000 49.54700 1.000 17.26820 165 LYS B N 1
ATOM 1235 C CA . LYS B 1 29 ? 30.16600 25.24600 50.34900 1.000 14.65822 165 LYS B CA 1
ATOM 1236 C C . LYS B 1 29 ? 30.39200 26.43400 49.42000 1.000 14.05536 165 LYS B C 1
ATOM 1237 O O . LYS B 1 29 ? 31.17900 26.33900 48.47800 1.000 17.01168 165 LYS B O 1
ATOM 1243 N N A ILE B 1 30 ? 29.69500 27.54600 49.69300 0.569 14.89386 166 ILE B N 1
ATOM 1244 N N B ILE B 1 30 ? 29.70100 27.53400 49.67000 0.431 14.29309 166 ILE B N 1
ATOM 1245 C CA A ILE B 1 30 ? 29.61300 28.71500 48.81400 0.569 16.45819 166 ILE B CA 1
ATOM 1246 C CA B ILE B 1 30 ? 29.80800 28.68700 48.78900 0.431 14.97594 166 ILE B CA 1
ATOM 1247 C C A ILE B 1 30 ? 29.93400 29.96700 49.62300 0.569 15.56288 166 ILE B C 1
ATOM 1248 C C B ILE B 1 30 ? 29.96000 29.95700 49.60100 0.431 14.99891 166 ILE B C 1
ATOM 1249 O O A ILE B 1 30 ? 29.49800 30.09300 50.77200 0.569 16.59494 166 ILE B O 1
ATOM 1250 O O B ILE B 1 30 ? 29.42000 30.09000 50.70400 0.431 15.86050 166 ILE B O 1
ATOM 1259 N N . GLY B 1 31 ? 30.67800 30.90200 49.02100 1.000 14.68682 167 GLY B N 1
ATOM 1260 C CA . GLY B 1 31 ? 31.05600 32.10800 49.71400 1.000 13.25389 167 GLY B CA 1
ATOM 1261 C C . GLY B 1 31 ? 32.53000 32.06600 50.00700 1.000 13.04183 167 GLY B C 1
ATOM 1262 O O . GLY B 1 31 ? 33.26400 31.25500 49.43900 1.000 15.51142 167 GLY B O 1
ATOM 1263 N N . PRO B 1 32 ? 32.99100 32.92000 50.93100 1.000 12.22984 168 PRO B N 1
ATOM 1264 C CA . PRO B 1 32 ? 32.16800 33.84300 51.70600 1.000 11.20545 168 PRO B CA 1
ATOM 1265 C C . PRO B 1 32 ? 32.01600 35.17700 50.98400 1.000 10.96720 168 PRO B C 1
ATOM 1266 O O . PRO B 1 32 ? 32.62700 35.42900 49.92500 1.000 12.73216 168 PRO B O 1
ATOM 1270 N N . TRP B 1 33 ? 31.20200 36.02800 51.58500 1.000 11.48731 169 TRP B N 1
ATOM 1271 C CA . TRP B 1 33 ? 31.01300 37.39900 51.15000 1.000 11.51608 169 TRP B CA 1
ATOM 1272 C C . TRP B 1 33 ? 31.45300 38.32200 52.27100 1.000 10.86241 169 TRP B C 1
ATOM 1273 O O . TRP B 1 33 ? 31.27500 38.01400 53.46000 1.000 12.62683 169 TRP B O 1
ATOM 1284 N N . GLY B 1 34 ? 32.04000 39.46100 51.90500 1.000 11.46208 170 GLY B N 1
ATOM 1285 C CA . GLY B 1 34 ? 32.53100 40.41900 52.86600 1.000 13.75962 170 GLY B CA 1
ATOM 1286 C C . GLY B 1 34 ? 34.01400 40.67000 52.67500 1.000 14.06731 170 GLY B C 1
ATOM 1287 O O . GLY B 1 34 ? 34.49900 40.76400 51.54300 1.000 15.78366 170 GLY B O 1
ATOM 1288 N N . SER B 1 35 ? 34.72300 40.80200 53.79200 1.000 14.38781 171 SER B N 1
ATOM 1289 C CA . SER B 1 35 ? 36.15000 41.08300 53.74100 1.000 15.88101 171 SER B CA 1
ATOM 1290 C C . SER B 1 35 ? 36.89900 39.96600 53.03500 1.000 17.63967 171 SER B C 1
ATOM 1291 O O . SER B 1 35 ? 36.67500 38.78600 53.29600 1.000 15.37576 171 SER B O 1
ATOM 1294 N N A SER B 1 36 ? 37.81900 40.33900 52.14800 0.448 19.81459 172 SER B N 1
ATOM 1295 N N B SER B 1 36 ? 37.81300 40.34700 52.14600 0.552 20.09048 172 SER B N 1
ATOM 1296 C CA A SER B 1 36 ? 38.56100 39.31100 51.42900 0.448 21.25020 172 SER B CA 1
ATOM 1297 C CA B SER B 1 36 ? 38.58800 39.34000 51.42900 0.552 21.91668 172 SER B CA 1
ATOM 1298 C C A SER B 1 36 ? 39.64900 38.65600 52.27500 0.448 19.42331 172 SER B C 1
ATOM 1299 C C B SER B 1 36 ? 39.57700 38.62700 52.34800 0.552 19.57374 172 SER B C 1
ATOM 1300 O O A SER B 1 36 ? 40.01400 37.50600 52.00700 0.448 20.00422 172 SER B O 1
ATOM 1301 O O B SER B 1 36 ? 39.77400 37.41200 52.22700 0.552 21.89237 172 SER B O 1
ATOM 1306 N N A HIS B 1 37 ? 40.18000 39.34800 53.29600 0.448 18.92269 173 HIS B N 1
ATOM 1307 N N B HIS B 1 37 ? 40.20200 39.35200 53.28400 0.552 18.92898 173 HIS B N 1
ATOM 1308 C CA A HIS B 1 37 ? 41.32400 38.79400 54.01200 0.448 18.90999 173 HIS B CA 1
ATOM 1309 C CA B HIS B 1 37 ? 41.31200 38.76700 54.02800 0.552 18.90710 173 HIS B CA 1
ATOM 1310 C C A HIS B 1 37 ? 41.37200 39.08200 55.50500 0.448 18.97766 173 HIS B C 1
ATOM 1311 C C B HIS B 1 37 ? 41.37600 39.07900 55.51500 0.552 18.97595 173 HIS B C 1
ATOM 1312 O O A HIS B 1 37 ? 42.29400 38.59300 56.16200 0.448 21.73304 173 HIS B O 1
ATOM 1313 O O B HIS B 1 37 ? 42.31000 38.60500 56.17400 0.552 21.73506 173 HIS B O 1
ATOM 1326 N N . GLU B 1 38 ? 40.44800 39.85500 56.06600 1.000 17.04971 174 GLU B N 1
ATOM 1327 C CA . GLU B 1 38 ? 40.48500 40.17400 57.48600 1.000 18.07045 174 GLU B CA 1
ATOM 1328 C C . GLU B 1 38 ? 39.78600 39.10700 58.30300 1.000 16.31683 174 GLU B C 1
ATOM 1329 O O . GLU B 1 38 ? 38.81300 38.48300 57.85700 1.000 15.77863 174 GLU B O 1
ATOM 1335 N N . GLY B 1 39 ? 40.27700 38.92000 59.52200 1.000 17.38196 175 GLY B N 1
ATOM 1336 C CA . GLY B 1 39 ? 39.57600 38.13900 60.51800 1.000 16.81346 175 GLY B CA 1
ATOM 1337 C C . GLY B 1 39 ? 40.13300 36.73600 60.68000 1.000 15.77304 175 GLY B C 1
ATOM 1338 O O . GLY B 1 39 ? 40.95100 36.24500 59.88800 1.000 18.52423 175 GLY B O 1
ATOM 1339 N N . THR B 1 40 ? 39.69900 36.11200 61.78300 1.000 15.98098 176 THR B N 1
ATOM 1340 C CA . THR B 1 40 ? 40.07200 34.74700 62.15300 1.000 16.10447 176 THR B CA 1
ATOM 1341 C C . THR B 1 40 ? 39.10900 33.78500 61.48900 1.000 16.14867 176 THR B C 1
ATOM 1342 O O . THR B 1 40 ? 37.89500 33.99000 61.51700 1.000 16.62296 176 THR B O 1
ATOM 1346 N N A VAL B 1 41 ? 39.66200 32.72500 60.90200 0.539 16.64918 177 VAL B N 1
ATOM 1347 N N B VAL B 1 41 ? 39.65600 32.73300 60.88500 0.461 16.65212 177 VAL B N 1
ATOM 1348 C CA A VAL B 1 41 ? 38.84000 31.74000 60.21700 0.539 19.88035 177 VAL B CA 1
ATOM 1349 C CA B VAL B 1 41 ? 38.81600 31.76700 60.19300 0.461 19.87948 177 VAL B CA 1
ATOM 1350 C C A VAL B 1 41 ? 37.92200 31.05200 61.21100 0.539 17.41847 177 VAL B C 1
ATOM 1351 C C B VAL B 1 41 ? 37.92900 31.04300 61.18700 0.461 17.41955 177 VAL B C 1
ATOM 1352 O O A VAL B 1 41 ? 38.31300 30.72500 62.34500 0.539 18.48724 177 VAL B O 1
ATOM 1353 O O B VAL B 1 41 ? 38.35800 30.66500 62.29100 0.461 18.48839 177 VAL B O 1
ATOM 1360 N N . GLN B 1 42 ? 36.67500 30.86100 60.79700 1.000 14.80855 178 GLN B N 1
ATOM 1361 C CA . GLN B 1 42 ? 35.69000 30.16600 61.59700 1.000 14.84454 178 GLN B CA 1
ATOM 1362 C C . GLN B 1 42 ? 34.98500 29.16200 60.70600 1.000 13.39150 178 GLN B C 1
ATOM 1363 O O . GLN B 1 42 ? 34.56000 29.49000 59.59300 1.000 14.32802 178 GLN B O 1
ATOM 1369 N N . ASP B 1 43 ? 34.83600 27.94700 61.20000 1.000 13.45270 179 ASP B N 1
ATOM 1370 C CA . ASP B 1 43 ? 34.19500 26.93300 60.38300 1.000 14.51395 179 ASP B CA 1
ATOM 1371 C C . ASP B 1 43 ? 33.69500 25.85000 61.31400 1.000 14.29687 179 ASP B C 1
ATOM 1372 O O . ASP B 1 43 ? 34.00600 25.84400 62.50500 1.000 16.67735 179 ASP B O 1
ATOM 1377 N N . ILE B 1 44 ? 32.90900 24.95100 60.76800 1.000 15.69717 180 ILE B N 1
ATOM 1378 C CA . ILE B 1 44 ? 32.44200 23.78700 61.49900 1.000 17.94373 180 ILE B CA 1
ATOM 1379 C C . ILE B 1 44 ? 33.22800 22.56000 61.05900 1.000 21.49208 180 ILE B C 1
ATOM 1380 O O . ILE B 1 44 ? 33.73900 22.46600 59.93300 1.000 23.05474 180 ILE B O 1
ATOM 1385 N N . THR B 1 45 ? 33.31700 21.58900 61.95300 1.000 23.71933 181 THR B N 1
ATOM 1386 C CA . THR B 1 45 ? 34.18700 20.46200 61.66800 1.000 28.18921 181 THR B CA 1
ATOM 1387 C C . THR B 1 45 ? 33.45000 19.28800 61.04400 1.000 26.00017 181 THR B C 1
ATOM 1388 O O . THR B 1 45 ? 34.02400 18.59500 60.19700 1.000 27.07788 181 THR B O 1
ATOM 1392 N N . GLU B 1 46 ? 32.19500 19.06700 61.41800 1.000 21.70209 182 GLU B N 1
ATOM 1393 C CA . GLU B 1 46 ? 31.39500 17.96200 60.91000 1.000 21.80741 182 GLU B CA 1
ATOM 1394 C C . GLU B 1 46 ? 30.41200 18.46900 59.86200 1.000 23.47357 182 GLU B C 1
ATOM 1395 O O . GLU B 1 46 ? 29.74500 19.49000 60.07100 1.000 22.28379 182 GLU B O 1
ATOM 1401 N N . SER B 1 47 ? 30.33300 17.75500 58.74400 1.000 22.83198 183 SER B N 1
ATOM 1402 C CA . SER B 1 47 ? 29.49600 18.15200 57.62300 1.000 24.20091 183 SER B CA 1
ATOM 1403 C C . SER B 1 47 ? 28.05500 18.35800 58.08700 1.000 21.46791 183 SER B C 1
ATOM 1404 O O . SER B 1 47 ? 27.48200 17.46300 58.72100 1.000 22.43633 183 SER B O 1
ATOM 1407 N N . PRO B 1 48 ? 27.44100 19.50300 57.78900 1.000 19.64548 184 PRO B N 1
ATOM 1408 C CA . PRO B 1 48 ? 26.10100 19.80200 58.30000 1.000 17.67959 184 PRO B CA 1
ATOM 1409 C C . PRO B 1 48 ? 25.00100 19.26300 57.40500 1.000 17.80136 184 PRO B C 1
ATOM 1410 O O . PRO B 1 48 ? 25.11300 19.22000 56.17800 1.000 20.33553 184 PRO B O 1
ATOM 1414 N N . LYS B 1 49 ? 23.90300 18.86600 58.05600 1.000 15.73690 185 LYS B N 1
ATOM 1415 C CA . LYS B 1 49 ? 22.74100 18.35500 57.35200 1.000 17.59663 185 LYS B CA 1
ATOM 1416 C C . LYS B 1 49 ? 21.44200 19.09600 57.65700 1.000 15.68137 185 LYS B C 1
ATOM 1417 O O . LYS B 1 49 ? 20.52600 19.05500 56.83200 1.000 19.64907 185 LYS B O 1
ATOM 1423 N N . ARG B 1 50 ? 21.32900 19.75700 58.80600 1.000 14.79997 186 ARG B N 1
ATOM 1424 C CA . ARG B 1 50 ? 20.08400 20.42000 59.18000 1.000 16.18530 186 ARG B CA 1
ATOM 1425 C C . ARG B 1 50 ? 20.40800 21.58400 60.10300 1.000 14.35815 186 ARG B C 1
ATOM 1426 O O . ARG B 1 50 ? 21.12500 21.40200 61.08600 1.000 14.53509 186 ARG B O 1
ATOM 1434 N N . LEU B 1 51 ? 19.85100 22.75900 59.80600 1.000 14.37068 187 LEU B N 1
ATOM 1435 C CA . LEU B 1 51 ? 20.04900 23.94800 60.62300 1.000 12.98257 187 LEU B CA 1
ATOM 1436 C C . LEU B 1 51 ? 18.88500 24.05300 61.60100 1.000 14.14609 187 LEU B C 1
ATOM 1437 O O . LEU B 1 51 ? 17.72100 24.08600 61.18400 1.000 17.98888 187 LEU B O 1
ATOM 1442 N N . GLU B 1 52 ? 19.19400 24.09600 62.89800 1.000 13.67123 188 GLU B N 1
ATOM 1443 C CA . GLU B 1 52 ? 18.18000 24.10000 63.94500 1.000 13.33683 188 GLU B CA 1
ATOM 1444 C C . GLU B 1 52 ? 17.91300 25.48400 64.51700 1.000 14.55404 188 GLU B C 1
ATOM 1445 O O . GLU B 1 52 ? 16.75800 25.80700 64.82700 1.000 16.72556 188 GLU B O 1
ATOM 1451 N N . SER B 1 53 ? 18.95100 26.30400 64.68000 1.000 14.73896 189 SER B N 1
ATOM 1452 C CA . SER B 1 53 ? 18.75600 27.61200 65.29500 1.000 13.51645 189 SER B CA 1
ATOM 1453 C C . SER B 1 53 ? 19.88900 28.52300 64.89000 1.000 14.14420 189 SER B C 1
ATOM 1454 O O . SER B 1 53 ? 20.98700 28.06400 64.58600 1.000 13.38505 189 SER B O 1
ATOM 1457 N N . ILE B 1 54 ? 19.60400 29.82500 64.92400 1.000 13.39186 190 ILE B N 1
ATOM 1458 C CA . ILE B 1 54 ? 20.60900 30.86300 64.76800 1.000 12.88850 190 ILE B CA 1
ATOM 1459 C C . ILE B 1 54 ? 20.44300 31.83400 65.92200 1.000 13.79158 190 ILE B C 1
ATOM 1460 O O . ILE B 1 54 ? 19.31800 32.21700 66.24100 1.000 15.67501 190 ILE B O 1
ATOM 1465 N N . THR B 1 55 ? 21.54100 32.21400 66.56000 1.000 13.46401 191 THR B N 1
ATOM 1466 C CA . THR B 1 55 ? 21.53600 33.31400 67.51800 1.000 14.69007 191 THR B CA 1
ATOM 1467 C C . THR B 1 55 ? 22.43400 34.40900 66.98300 1.000 13.80144 191 THR B C 1
ATOM 1468 O O . THR B 1 55 ? 23.62900 34.19900 66.78200 1.000 13.72344 191 THR B O 1
ATOM 1472 N N . LEU B 1 56 ? 21.86400 35.57600 66.76500 1.000 13.05157 192 LEU B N 1
ATOM 1473 C CA . LEU B 1 56 ? 22.56000 36.67700 66.13700 1.000 14.49290 192 LEU B CA 1
ATOM 1474 C C . LEU B 1 56 ? 22.58800 37.85000 67.10700 1.000 14.95192 192 LEU B C 1
ATOM 1475 O O . LEU B 1 56 ? 21.54800 38.21500 67.66600 1.000 18.52692 192 LEU B O 1
ATOM 1480 N N . TYR B 1 57 ? 23.77100 38.41400 67.33400 1.000 13.55675 193 TYR B N 1
ATOM 1481 C CA . TYR B 1 57 ? 23.88800 39.65500 68.08200 1.000 12.99293 193 TYR B CA 1
ATOM 1482 C C . TYR B 1 57 ? 24.12400 40.77600 67.07600 1.000 13.02645 193 TYR B C 1
ATOM 1483 O O . TYR B 1 57 ? 24.96300 40.64600 66.18200 1.000 12.86899 193 TYR B O 1
ATOM 1492 N N . HIS B 1 58 ? 23.39500 41.87700 67.23000 1.000 13.87961 194 HIS B N 1
ATOM 1493 C CA . HIS B 1 58 ? 23.42400 42.91300 66.20800 1.000 13.71656 194 HIS B CA 1
ATOM 1494 C C . HIS B 1 58 ? 23.15000 44.26800 66.84000 1.000 12.74358 194 HIS B C 1
ATOM 1495 O O . HIS B 1 58 ? 22.46900 44.37900 67.86600 1.000 14.02772 194 HIS B O 1
ATOM 1502 N N . GLY B 1 59 ? 23.67800 45.30600 66.19000 1.000 12.15494 195 GLY B N 1
ATOM 1503 C CA . GLY B 1 59 ? 23.47300 46.68500 66.59800 1.000 13.20901 195 GLY B CA 1
ATOM 1504 C C . GLY B 1 59 ? 23.59300 47.52400 65.35200 1.000 13.78851 195 GLY B C 1
ATOM 1505 O O . GLY B 1 59 ? 22.78600 47.36800 64.43000 1.000 13.75386 195 GLY B O 1
ATOM 1506 N N . TRP B 1 60 ? 24.60500 48.40200 65.29500 1.000 12.87280 196 TRP B N 1
ATOM 1507 C CA . TRP B 1 60 ? 24.87000 49.08600 64.04100 1.000 13.71617 196 TRP B CA 1
ATOM 1508 C C . TRP B 1 60 ? 25.37000 48.12900 62.98200 1.000 12.48425 196 TRP B C 1
ATOM 1509 O O . TRP B 1 60 ? 25.13500 48.35200 61.78800 1.000 13.94166 196 TRP B O 1
ATOM 1520 N N . SER B 1 61 ? 26.05800 47.06400 63.39800 1.000 10.95062 197 SER B N 1
ATOM 1521 C CA . SER B 1 61 ? 26.59400 46.03800 62.51800 1.000 11.92883 197 SER B CA 1
ATOM 1522 C C . SER B 1 61 ? 26.20600 44.67100 63.06400 1.000 11.38480 197 SER B C 1
ATOM 1523 O O . SER B 1 61 ? 25.44800 44.55800 64.02800 1.000 11.94805 197 SER B O 1
ATOM 1526 N N . VAL B 1 62 ? 26.70300 43.62500 62.42500 1.000 11.62963 198 VAL B N 1
ATOM 1527 C CA . VAL B 1 62 ? 26.44000 42.26900 62.87900 1.000 11.15786 198 VAL B CA 1
ATOM 1528 C C . VAL B 1 62 ? 27.60900 41.80500 63.74500 1.000 10.76174 198 VAL B C 1
ATOM 1529 O O . VAL B 1 62 ? 28.66600 41.41400 63.23900 1.000 12.68749 198 VAL B O 1
ATOM 1533 N N . ASP B 1 63 ? 27.39200 41.83200 65.06600 1.000 10.32253 199 ASP B N 1
ATOM 1534 C CA . ASP B 1 63 ? 28.45000 41.56900 66.04300 1.000 11.04368 199 ASP B CA 1
ATOM 1535 C C . ASP B 1 63 ? 28.85400 40.10400 66.07600 1.000 10.94062 199 ASP B C 1
ATOM 1536 O O . ASP B 1 63 ? 30.04900 39.79500 66.13000 1.000 11.93629 199 ASP B O 1
ATOM 1541 N N . SER B 1 64 ? 27.88100 39.18600 66.10000 1.000 10.50438 200 SER B N 1
ATOM 1542 C CA . SER B 1 64 ? 28.25400 37.78500 66.19100 1.000 11.06558 200 SER B CA 1
ATOM 1543 C C . SER B 1 64 ? 27.13600 36.88500 65.68500 1.000 10.72579 200 SER B C 1
ATOM 1544 O O . SER B 1 64 ? 25.95200 37.25200 65.69500 1.000 11.25632 200 SER B O 1
ATOM 1547 N N . ILE B 1 65 ? 27.53100 35.69700 65.24100 1.000 10.90028 201 ILE B N 1
ATOM 1548 C CA . ILE B 1 65 ? 26.57500 34.66400 64.88900 1.000 10.68175 201 ILE B CA 1
ATOM 1549 C C . ILE B 1 65 ? 26.97000 33.37900 65.58900 1.000 10.53044 201 ILE B C 1
ATOM 1550 O O . ILE B 1 65 ? 28.16000 33.05700 65.70200 1.000 10.98785 201 ILE B O 1
ATOM 1555 N N A SER B 1 66 ? 25.96000 32.64000 66.02800 0.326 10.93013 202 SER B N 1
ATOM 1556 N N B SER B 1 66 ? 25.97000 32.66200 66.09000 0.254 11.33841 202 SER B N 1
ATOM 1557 N N C SER B 1 66 ? 25.96800 32.66600 66.09800 0.420 11.48699 202 SER B N 1
ATOM 1558 C CA A SER B 1 66 ? 26.10400 31.29300 66.53000 0.326 11.06341 202 SER B CA 1
ATOM 1559 C CA B SER B 1 66 ? 26.11900 31.28500 66.52000 0.254 11.92431 202 SER B CA 1
ATOM 1560 C CA C SER B 1 66 ? 26.09900 31.29300 66.54500 0.420 12.08202 202 SER B CA 1
ATOM 1561 C C A SER B 1 66 ? 24.91200 30.50400 66.02000 0.326 11.65006 202 SER B C 1
ATOM 1562 C C B SER B 1 66 ? 24.94100 30.51400 65.94900 0.254 11.26063 202 SER B C 1
ATOM 1563 C C C SER B 1 66 ? 24.95500 30.51900 65.91100 0.420 11.36631 202 SER B C 1
ATOM 1564 O O A SER B 1 66 ? 23.84100 31.06700 65.76800 0.326 12.60610 202 SER B O 1
ATOM 1565 O O B SER B 1 66 ? 23.91500 31.09500 65.58600 0.254 10.51386 202 SER B O 1
ATOM 1566 O O C SER B 1 66 ? 23.95800 31.10400 65.47400 0.420 11.09379 202 SER B O 1
ATOM 1573 N N . PHE B 1 67 ? 25.09600 29.19800 65.85300 1.000 11.44745 203 PHE B N 1
ATOM 1574 C CA . PHE B 1 67 ? 24.01500 28.40400 65.30700 1.000 11.69542 203 PHE B CA 1
ATOM 1575 C C . PHE B 1 67 ? 24.15700 26.98000 65.78700 1.000 11.06382 203 PHE B C 1
ATOM 1576 O O . PHE B 1 67 ? 25.25500 26.53200 66.12100 1.000 12.04955 203 PHE B O 1
ATOM 1584 N N . THR B 1 68 ? 23.03500 26.28900 65.85900 1.000 11.29120 204 THR B N 1
ATOM 1585 C CA . THR B 1 68 ? 23.05900 24.86000 66.10900 1.000 12.70501 204 THR B CA 1
ATOM 1586 C C . THR B 1 68 ? 22.64800 24.10600 64.85600 1.000 12.71484 204 THR B C 1
ATOM 1587 O O . THR B 1 68 ? 21.79300 24.55700 64.08800 1.000 12.22222 204 THR B O 1
ATOM 1591 N N . TYR B 1 69 ? 23.26700 22.94700 64.65700 1.000 13.09747 205 TYR B N 1
ATOM 1592 C CA . TYR B 1 69 ? 23.00600 22.15900 63.46500 1.000 12.76345 205 TYR B CA 1
ATOM 1593 C C . TYR B 1 69 ? 23.17600 20.69600 63.80700 1.000 12.82897 205 TYR B C 1
ATOM 1594 O O . TYR B 1 69 ? 23.87900 20.34800 64.75600 1.000 14.10887 205 TYR B O 1
ATOM 1603 N N . LEU B 1 70 ? 22.55300 19.85400 62.98300 1.000 13.03074 206 LEU B N 1
ATOM 1604 C CA . LEU B 1 70 ? 22.72200 18.40500 63.04100 1.000 13.95375 206 LEU B CA 1
ATOM 1605 C C . LEU B 1 70 ? 23.65100 18.00700 61.91600 1.000 14.72571 206 LEU B C 1
ATOM 1606 O O . LEU B 1 70 ? 23.51700 18.49900 60.79100 1.000 16.19236 206 LEU B O 1
ATOM 1611 N N . ASP B 1 71 ? 24.57800 17.12000 62.21300 1.000 14.37498 207 ASP B N 1
ATOM 1612 C CA . ASP B 1 71 ? 25.59400 16.73100 61.24000 1.000 15.71058 207 ASP B CA 1
ATOM 1613 C C . ASP B 1 71 ? 25.22300 15.46700 60.46600 1.000 16.17320 207 ASP B C 1
ATOM 1614 O O . ASP B 1 71 ? 24.13500 14.90100 60.62200 1.000 16.44924 207 ASP B O 1
ATOM 1619 N N . HIS B 1 72 ? 26.18900 15.00300 59.65900 1.000 18.15167 208 HIS B N 1
ATOM 1620 C CA . HIS B 1 72 ? 26.06900 13.81100 58.82300 1.000 19.41375 208 HIS B CA 1
ATOM 1621 C C . HIS B 1 72 ? 25.79500 12.54600 59.61700 1.000 21.09922 208 HIS B C 1
ATOM 1622 O O . HIS B 1 72 ? 25.37500 11.53800 59.02600 1.000 21.97354 208 HIS B O 1
ATOM 1629 N N . ALA B 1 73 ? 26.08200 12.55700 60.91800 1.000 19.35133 209 ALA B N 1
ATOM 1630 C CA . ALA B 1 73 ? 25.90600 11.41400 61.79400 1.000 18.28985 209 ALA B CA 1
ATOM 1631 C C . ALA B 1 73 ? 24.70500 11.58500 62.71400 1.000 19.68595 209 ALA B C 1
ATOM 1632 O O . ALA B 1 73 ? 24.50600 10.77900 63.62400 1.000 19.73905 209 ALA B O 1
ATOM 1634 N N . GLY B 1 74 ? 23.91800 12.63900 62.52200 1.000 18.19240 210 GLY B N 1
ATOM 1635 C CA . GLY B 1 74 ? 22.77700 12.87700 63.37900 1.000 16.54887 210 GLY B CA 1
ATOM 1636 C C . GLY B 1 74 ? 23.10300 13.48200 64.71700 1.000 18.29937 210 GLY B C 1
ATOM 1637 O O . GLY B 1 74 ? 22.26100 13.44400 65.62300 1.000 20.91828 210 GLY B O 1
ATOM 1638 N N A GLU B 1 75 ? 24.28000 14.06200 64.87000 0.522 17.23613 211 GLU B N 1
ATOM 1639 N N B GLU B 1 75 ? 24.31900 14.00500 64.88900 0.478 17.55041 211 GLU B N 1
ATOM 1640 C CA A GLU B 1 75 ? 24.69700 14.63200 66.13900 0.522 15.52782 211 GLU B CA 1
ATOM 1641 C CA B GLU B 1 75 ? 24.74600 14.65100 66.12700 0.478 17.73094 211 GLU B CA 1
ATOM 1642 C C A GLU B 1 75 ? 24.65600 16.15300 66.06200 0.522 14.26283 211 GLU B C 1
ATOM 1643 C C B GLU B 1 75 ? 24.55600 16.16000 66.02000 0.478 16.79734 211 GLU B C 1
ATOM 1644 O O A GLU B 1 75 ? 25.06600 16.74900 65.05900 0.522 13.76509 211 GLU B O 1
ATOM 1645 O O B GLU B 1 75 ? 24.79800 16.76000 64.96700 0.478 17.93033 211 GLU B O 1
ATOM 1656 N N . LYS B 1 76 ? 24.14700 16.77500 67.12200 1.000 14.60569 212 LYS B N 1
ATOM 1657 C CA . LYS B 1 76 ? 23.92000 18.21100 67.16600 1.000 16.32753 212 LYS B CA 1
ATOM 1658 C C . LYS B 1 76 ? 25.14900 18.92000 67.71900 1.000 14.44697 212 LYS B C 1
ATOM 1659 O O . LYS B 1 76 ? 25.80900 18.42800 68.64000 1.000 17.08669 212 LYS B O 1
ATOM 1665 N N . HIS B 1 77 ? 25.42900 20.10700 67.17900 1.000 13.21840 213 HIS B N 1
ATOM 1666 C CA . HIS B 1 77 ? 26.55200 20.92900 67.61800 1.000 12.60848 213 HIS B CA 1
ATOM 1667 C C . HIS B 1 77 ? 26.13900 22.38700 67.61500 1.000 11.93372 213 HIS B C 1
ATOM 1668 O O . HIS B 1 77 ? 25.33500 22.81400 66.78200 1.000 14.48127 213 HIS B O 1
ATOM 1675 N N A LYS B 1 78 ? 26.73100 23.15900 68.52800 0.390 12.23940 214 LYS B N 1
ATOM 1676 N N B LYS B 1 78 ? 26.70700 23.15100 68.53800 0.610 12.95887 214 LYS B N 1
ATOM 1677 C CA A LYS B 1 78 ? 26.62800 24.61300 68.53300 0.390 13.48296 214 LYS B CA 1
ATOM 1678 C CA B LYS B 1 78 ? 26.62100 24.59600 68.48600 0.610 13.96304 214 LYS B CA 1
ATOM 1679 C C A LYS B 1 78 ? 27.92600 25.16200 67.95700 0.390 13.39614 214 LYS B C 1
ATOM 1680 C C B LYS B 1 78 ? 27.92700 25.10800 67.90800 0.610 12.75949 214 LYS B C 1
ATOM 1681 O O A LYS B 1 78 ? 29.00800 24.87900 68.48400 0.390 14.07988 214 LYS B O 1
ATOM 1682 O O B LYS B 1 78 ? 29.00900 24.75200 68.38900 0.610 14.67165 214 LYS B O 1
ATOM 1693 N N . ALA B 1 79 ? 27.81700 25.93800 66.88100 1.000 13.06889 215 ALA B N 1
ATOM 1694 C CA . ALA B 1 79 ? 28.95200 26.63200 66.30400 1.000 14.10331 215 ALA B CA 1
ATOM 1695 C C . ALA B 1 79 ? 28.90700 28.07000 66.79400 1.000 13.17757 215 ALA B C 1
ATOM 1696 O O . ALA B 1 79 ? 27.82600 28.66800 66.86500 1.000 13.63439 215 ALA B O 1
ATOM 1698 N N . GLY B 1 80 ? 30.07200 28.61500 67.15200 1.000 14.95459 216 GLY B N 1
ATOM 1699 C CA . GLY B 1 80 ? 30.15500 30.00100 67.55300 1.000 15.95778 216 GLY B CA 1
ATOM 1700 C C . GLY B 1 80 ? 30.06900 30.20900 69.05400 1.000 20.42832 216 GLY B C 1
ATOM 1701 O O . GLY B 1 80 ? 30.07600 29.25200 69.84300 1.000 23.13553 216 GLY B O 1
ATOM 1702 N N . PRO B 1 81 ? 29.98100 31.48100 69.48300 1.000 22.37497 217 PRO B N 1
ATOM 1703 C CA . PRO B 1 81 ? 29.83100 32.64600 68.59800 1.000 20.18287 217 PRO B CA 1
ATOM 1704 C C . PRO B 1 81 ? 31.07300 33.01800 67.81600 1.000 15.58244 217 PRO B C 1
ATOM 1705 O O . PRO B 1 81 ? 32.20800 32.91400 68.27800 1.000 19.24830 217 PRO B O 1
ATOM 1709 N N . TRP B 1 82 ? 30.81800 33.44600 66.59400 1.000 12.51240 218 TRP B N 1
ATOM 1710 C CA . TRP B 1 82 ? 31.83700 33.98800 65.71200 1.000 13.58065 218 TRP B CA 1
ATOM 1711 C C . TRP B 1 82 ? 31.59200 35.48300 65.64000 1.000 13.37188 218 TRP B C 1
ATOM 1712 O O . TRP B 1 82 ? 30.55500 35.92000 65.12000 1.000 13.89051 218 TRP B O 1
ATOM 1723 N N . GLY B 1 83 ? 32.53600 36.25200 66.17000 1.000 12.80705 219 GLY B N 1
ATOM 1724 C CA . GLY B 1 83 ? 32.38600 37.68100 66.28700 1.000 11.79685 219 GLY B CA 1
ATOM 1725 C C . GLY B 1 83 ? 32.69500 38.10400 67.68300 1.000 12.45525 219 GLY B C 1
ATOM 1726 O O . GLY B 1 83 ? 33.35600 37.38400 68.43800 1.000 15.45303 219 GLY B O 1
ATOM 1727 N N . GLY B 1 84 ? 32.26200 39.31700 68.00900 1.000 13.24202 220 GLY B N 1
ATOM 1728 C CA . GLY B 1 84 ? 32.60100 39.91900 69.26800 1.000 14.65510 220 GLY B CA 1
ATOM 1729 C C . GLY B 1 84 ? 31.43000 39.94800 70.21300 1.000 14.37857 220 GLY B C 1
ATOM 1730 O O . GLY B 1 84 ? 30.35800 39.39900 69.94300 1.000 16.78754 220 GLY B O 1
ATOM 1731 N N . PRO B 1 85 ? 31.60200 40.62600 71.34300 1.000 16.24268 221 PRO B N 1
ATOM 1732 C CA . PRO B 1 85 ? 30.62100 40.54300 72.43200 1.000 16.50314 221 PRO B CA 1
ATOM 1733 C C . PRO B 1 85 ? 29.56300 41.63300 72.40300 1.000 17.03217 221 PRO B C 1
ATOM 1734 O O . PRO B 1 85 ? 28.77800 41.72400 73.34800 1.000 19.41454 221 PRO B O 1
ATOM 1738 N N . GLY B 1 86 ? 29.51300 42.46900 71.37100 1.000 15.81167 222 GLY B N 1
ATOM 1739 C CA . GLY B 1 86 ? 28.56400 43.55100 71.34700 1.000 17.10765 222 GLY B CA 1
ATOM 1740 C C . GLY B 1 86 ? 27.21200 43.13500 70.82100 1.000 14.40096 222 GLY B C 1
ATOM 1741 O O . GLY B 1 86 ? 26.96500 41.98600 70.45900 1.000 14.83002 222 GLY B O 1
ATOM 1742 N N . GLY B 1 87 ? 26.32800 44.11600 70.76000 1.000 13.66218 223 GLY B N 1
ATOM 1743 C CA . GLY B 1 87 ? 25.02100 43.94100 70.17000 1.000 14.79446 223 GLY B CA 1
ATOM 1744 C C . GLY B 1 87 ? 23.98800 43.36600 71.11000 1.000 16.50166 223 GLY B C 1
ATOM 1745 O O . GLY B 1 87 ? 24.25300 43.00300 72.26500 1.000 17.21681 223 GLY B O 1
ATOM 1746 N N . ASP B 1 88 ? 22.75800 43.27600 70.58700 1.000 16.43351 224 ASP B N 1
ATOM 1747 C CA . ASP B 1 88 ? 21.64400 42.65800 71.29400 1.000 17.90673 224 ASP B CA 1
ATOM 1748 C C . ASP B 1 88 ? 21.27400 41.35400 70.61800 1.000 17.65616 224 ASP B C 1
ATOM 1749 O O . ASP B 1 88 ? 21.32200 41.26100 69.38300 1.000 17.35054 224 ASP B O 1
ATOM 1754 N N . PRO B 1 89 ? 20.91800 40.33600 71.39500 1.000 20.65219 225 PRO B N 1
ATOM 1755 C CA . PRO B 1 89 ? 20.66800 39.01100 70.82300 1.000 20.30474 225 PRO B CA 1
ATOM 1756 C C . PRO B 1 89 ? 19.26800 38.85600 70.25800 1.000 20.97867 225 PRO B C 1
ATOM 1757 O O . PRO B 1 89 ? 18.28700 39.41400 70.75700 1.000 22.74770 225 PRO B O 1
ATOM 1761 N N . ILE B 1 90 ? 19.17900 38.03700 69.21700 1.000 22.32029 226 ILE B N 1
ATOM 1762 C CA . ILE B 1 90 ? 17.92400 37.42400 68.80600 1.000 23.40901 226 ILE B CA 1
ATOM 1763 C C . ILE B 1 90 ? 18.19300 35.94800 68.55400 1.000 21.19989 226 ILE B C 1
ATOM 1764 O O . ILE B 1 90 ? 19.17800 35.59000 67.89600 1.000 20.98967 226 ILE B O 1
ATOM 1769 N N . MET B 1 91 ? 17.34100 35.09200 69.09600 1.000 22.76364 227 MET B N 1
ATOM 1770 C CA . MET B 1 91 ? 17.45900 33.65800 68.88900 1.000 23.91577 227 MET B CA 1
ATOM 1771 C C . MET B 1 91 ? 16.32200 33.21800 67.98200 1.000 22.01257 227 MET B C 1
ATOM 1772 O O . MET B 1 91 ? 15.15200 33.50300 68.26800 1.000 24.14479 227 MET B O 1
ATOM 1777 N N . ILE B 1 92 ? 16.66900 32.55700 66.88400 1.000 21.35578 228 ILE B N 1
ATOM 1778 C CA . ILE B 1 92 ? 15.72700 32.09700 65.87100 1.000 21.15586 228 ILE B CA 1
ATOM 1779 C C . ILE B 1 92 ? 15.79700 30.57900 65.86800 1.000 21.50658 228 ILE B C 1
ATOM 1780 O O . ILE B 1 92 ? 16.86600 30.01400 65.61900 1.000 21.58484 228 ILE B O 1
ATOM 1785 N N . GLU B 1 93 ? 14.67600 29.92300 66.14000 1.000 21.57970 229 GLU B N 1
ATOM 1786 C CA . GLU B 1 93 ? 14.60000 28.46700 66.13900 1.000 22.05077 229 GLU B CA 1
ATOM 1787 C C . GLU B 1 93 ? 13.71000 28.01700 64.99200 1.000 21.81567 229 GLU B C 1
ATOM 1788 O O . GLU B 1 93 ? 12.59800 28.52900 64.82800 1.000 24.04092 229 GLU B O 1
ATOM 1794 N N . PHE B 1 94 ? 14.19100 27.06300 64.20100 1.000 21.46563 230 PHE B N 1
ATOM 1795 C CA . PHE B 1 94 ? 13.45700 26.57400 63.04000 1.000 23.72913 230 PHE B CA 1
ATOM 1796 C C . PHE B 1 94 ? 12.77600 25.25300 63.37200 1.000 28.88725 230 PHE B C 1
ATOM 1797 O O . PHE B 1 94 ? 13.41800 24.32500 63.87300 1.000 29.43636 230 PHE B O 1
ATOM 1805 N N . GLY B 1 95 ? 11.48600 25.16900 63.06700 1.000 31.64239 231 GLY B N 1
ATOM 1806 C CA . GLY B 1 95 ? 10.76800 23.91600 63.17100 1.000 31.86700 231 GLY B CA 1
ATOM 1807 C C . GLY B 1 95 ? 11.13300 22.98200 62.04000 1.000 30.63830 231 GLY B C 1
ATOM 1808 O O . GLY B 1 95 ? 11.79300 23.35800 61.07100 1.000 28.11777 231 GLY B O 1
ATOM 1809 N N . SER B 1 96 ? 10.67100 21.73200 62.15800 1.000 32.08371 232 SER B N 1
ATOM 1810 C CA . SER B 1 96 ? 11.13600 20.70900 61.23300 1.000 32.86338 232 SER B CA 1
ATOM 1811 C C . SER B 1 96 ? 10.69800 20.96500 59.79500 1.000 29.62389 232 SER B C 1
ATOM 1812 O O . SER B 1 96 ? 11.32800 20.44000 58.87400 1.000 30.53009 232 SER B O 1
ATOM 1815 N N . SER B 1 97 ? 9.66300 21.77100 59.56600 1.000 28.14654 233 SER B N 1
ATOM 1816 C CA . SER B 1 97 ? 9.24100 22.07200 58.20500 1.000 26.98783 233 SER B CA 1
ATOM 1817 C C . SER B 1 97 ? 9.77200 23.40200 57.69500 1.000 24.17125 233 SER B C 1
ATOM 1818 O O . SER B 1 97 ? 9.40000 23.81800 56.59200 1.000 25.50102 233 SER B O 1
ATOM 1821 N N . GLU B 1 98 ? 10.62600 24.07700 58.45800 1.000 21.52168 234 GLU B N 1
ATOM 1822 C CA . GLU B 1 98 ? 11.16500 25.36700 58.06300 1.000 20.51760 234 GLU B CA 1
ATOM 1823 C C . GLU B 1 98 ? 12.62700 25.21300 57.69100 1.000 20.84539 234 GLU B C 1
ATOM 1824 O O . GLU B 1 98 ? 13.40900 24.62000 58.44600 1.000 22.60337 234 GLU B O 1
ATOM 1830 N N . PHE B 1 99 ? 12.99900 25.76500 56.54000 1.000 20.02826 235 PHE B N 1
ATOM 1831 C CA . PHE B 1 99 ? 14.37600 25.68500 56.08800 1.000 20.17283 235 PHE B CA 1
ATOM 1832 C C . PHE B 1 99 ? 14.79900 27.01500 55.49300 1.000 16.76197 235 PHE B C 1
ATOM 1833 O O . PHE B 1 99 ? 13.99500 27.76000 54.94100 1.000 17.49061 235 PHE B O 1
ATOM 1841 N N . LEU B 1 100 ? 16.08900 27.27900 55.60100 1.000 17.24073 236 LEU B N 1
ATOM 1842 C CA . LEU B 1 100 ? 16.64100 28.55500 55.18300 1.000 15.72134 236 LEU B CA 1
ATOM 1843 C C . LEU B 1 100 ? 16.93400 28.51900 53.68400 1.000 14.83319 236 LEU B C 1
ATOM 1844 O O . LEU B 1 100 ? 17.69100 27.66700 53.22100 1.000 18.31222 236 LEU B O 1
ATOM 1849 N N A LYS B 1 101 ? 16.31800 29.43800 52.93200 0.454 14.86621 237 LYS B N 1
ATOM 1850 N N B LYS B 1 101 ? 16.35400 29.45900 52.92700 0.546 14.46299 237 LYS B N 1
ATOM 1851 C CA A LYS B 1 101 ? 16.46600 29.48600 51.48300 0.454 16.75711 237 LYS B CA 1
ATOM 1852 C CA B LYS B 1 101 ? 16.49600 29.45600 51.47800 0.546 15.79883 237 LYS B CA 1
ATOM 1853 C C A LYS B 1 101 ? 17.44500 30.54600 51.01600 0.454 16.67323 237 LYS B C 1
ATOM 1854 C C B LYS B 1 101 ? 17.28900 30.63100 50.93100 0.546 15.13102 237 LYS B C 1
ATOM 1855 O O A LYS B 1 101 ? 18.10500 30.35200 49.98900 0.454 18.96213 237 LYS B O 1
ATOM 1856 O O B LYS B 1 101 ? 17.66200 30.59900 49.75400 0.546 15.54072 237 LYS B O 1
ATOM 1861 N N . GLU B 1 102 ? 17.55300 31.66200 51.73600 1.000 15.61271 238 GLU B N 1
ATOM 1862 C CA . GLU B 1 102 ? 18.39900 32.75400 51.28900 1.000 14.67473 238 GLU B CA 1
ATOM 1863 C C . GLU B 1 102 ? 18.96800 33.47800 52.49800 1.000 13.10710 238 GLU B C 1
ATOM 1864 O O . GLU B 1 102 ? 18.27500 33.69800 53.49700 1.000 13.73484 238 GLU B O 1
ATOM 1870 N N . VAL B 1 103 ? 20.24500 33.82800 52.40000 1.000 13.21201 239 VAL B N 1
ATOM 1871 C CA . VAL B 1 103 ? 20.89300 34.76000 53.31300 1.000 12.40230 239 VAL B CA 1
ATOM 1872 C C . VAL B 1 103 ? 21.33000 35.95200 52.47900 1.000 12.78330 239 V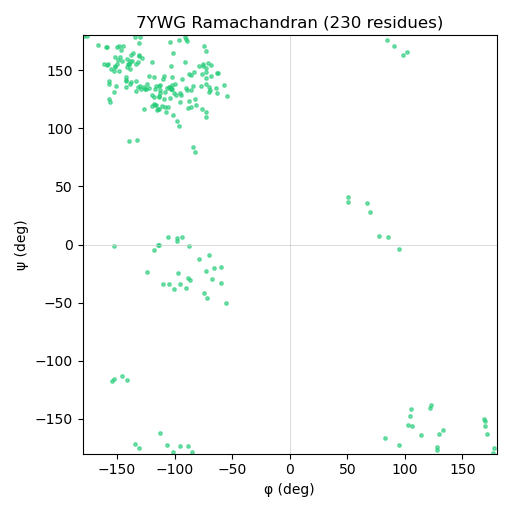AL B C 1
ATOM 1873 O O . VAL B 1 103 ? 21.87700 35.78000 51.38100 1.000 13.30614 239 VAL B O 1
ATOM 1877 N N . SER B 1 104 ? 21.06300 37.15300 52.98200 1.000 12.49578 240 SER B N 1
ATOM 1878 C CA . SER B 1 104 ? 21.45700 38.35400 52.26000 1.000 12.98291 240 SER B CA 1
ATOM 1879 C C . SER B 1 104 ? 21.81600 39.43000 53.27600 1.000 12.28286 240 SER B C 1
ATOM 1880 O O . SER B 1 104 ? 21.54700 39.30000 54.46600 1.000 13.98334 240 SER B O 1
ATOM 1883 N N . GLY B 1 105 ? 22.43400 40.49700 52.79400 1.000 11.31476 241 GLY B N 1
ATOM 1884 C CA . GLY B 1 105 ? 22.83400 41.55500 53.70000 1.000 12.07350 241 GLY B CA 1
ATOM 1885 C C . GLY B 1 105 ? 23.74000 42.54000 52.99900 1.000 11.17465 241 GLY B C 1
ATOM 1886 O O . GLY B 1 105 ? 23.70200 42.67500 51.77700 1.000 12.35314 241 GLY B O 1
ATOM 1887 N N . THR B 1 106 ? 24.53600 43.23900 53.80000 1.000 11.68797 242 THR B N 1
ATOM 1888 C CA . THR B 1 106 ? 25.44400 44.25300 53.30200 1.000 11.51008 242 THR B CA 1
ATOM 1889 C C . THR B 1 106 ? 26.75200 44.11500 54.05800 1.000 10.63718 242 THR B C 1
ATOM 1890 O O . THR B 1 106 ? 26.77400 43.61500 55.18300 1.000 10.32026 242 THR B O 1
ATOM 1894 N N . PHE B 1 107 ? 27.83300 44.62200 53.45900 1.000 12.28173 243 PHE B N 1
ATOM 1895 C CA . PHE B 1 107 ? 29.12200 44.69300 54.12800 1.000 11.73561 243 PHE B CA 1
ATOM 1896 C C . PHE B 1 107 ? 29.81900 46.00000 53.76500 1.000 11.45522 243 PHE B C 1
ATOM 1897 O O . PHE B 1 107 ? 29.62200 46.54700 52.67700 1.000 12.99062 243 PHE B O 1
ATOM 1905 N N . GLY B 1 108 ? 30.67500 46.46600 54.65700 1.000 12.61788 244 GLY B N 1
ATOM 1906 C CA . GLY B 1 108 ? 31.41200 47.67900 54.41400 1.000 14.63902 244 GLY B CA 1
ATOM 1907 C C . GLY B 1 108 ? 32.27700 48.05600 55.59200 1.000 13.20750 244 GLY B C 1
ATOM 1908 O O . GLY B 1 108 ? 32.36700 47.32600 56.59200 1.000 12.89578 244 GLY B O 1
ATOM 1909 N N . PRO B 1 109 ? 32.91300 49.22300 55.50300 1.000 14.79251 245 PRO B N 1
ATOM 1910 C CA . PRO B 1 109 ? 33.85600 49.63200 56.54400 1.000 14.95121 245 PRO B CA 1
ATOM 1911 C C . PRO B 1 109 ? 33.13000 49.96700 57.82800 1.000 13.32579 245 PRO B C 1
ATOM 1912 O O . PRO B 1 109 ? 32.09300 50.63500 57.83400 1.000 15.31127 245 PRO B O 1
ATOM 1916 N N . TYR B 1 110 ? 33.68000 49.47900 58.92600 1.000 12.95257 246 TYR B N 1
ATOM 1917 C CA . TYR B 1 110 ? 33.15000 49.78300 60.24500 1.000 12.98900 246 TYR B CA 1
ATOM 1918 C C . TYR B 1 110 ? 34.29600 49.59400 61.20800 1.000 14.11376 246 TYR B C 1
ATOM 1919 O O . TYR B 1 110 ? 34.88200 48.50400 61.25300 1.000 14.67791 246 TYR B O 1
ATOM 1928 N N . GLU B 1 111 ? 34.62500 50.64400 61.95200 1.000 15.84613 247 GLU B N 1
ATOM 1929 C CA . GLU B 1 111 ? 35.76700 50.62900 62.85300 1.000 18.28648 247 GLU B CA 1
ATOM 1930 C C . GLU B 1 111 ? 37.04000 50.14200 62.15500 1.000 20.20382 247 GLU B C 1
ATOM 1931 O O . GLU B 1 111 ? 37.81400 49.36000 62.70500 1.000 22.23605 247 GLU B O 1
ATOM 1937 N N . GLY B 1 112 ? 37.24300 50.58000 60.91300 1.000 20.31673 248 GLY B N 1
ATOM 1938 C CA . GLY B 1 112 ? 38.48300 50.28800 60.21000 1.000 19.54793 248 GLY B CA 1
ATOM 1939 C C . GLY B 1 112 ? 38.64000 48.89700 59.62900 1.000 17.72569 248 GLY B C 1
ATOM 1940 O O . GLY B 1 112 ? 39.74300 48.56000 59.16900 1.000 20.29787 248 GLY B O 1
ATOM 1941 N N . SER B 1 113 ? 37.60600 48.07000 59.65500 1.000 17.53587 249 SER B N 1
ATOM 1942 C CA . SER B 1 113 ? 37.64300 46.77800 58.99600 1.000 16.84613 249 SER B CA 1
ATOM 1943 C C . SER B 1 113 ? 36.42600 46.66900 58.10600 1.000 14.56089 249 SER B C 1
ATOM 1944 O O . SER B 1 113 ? 35.43800 47.37800 58.29000 1.000 16.17575 249 SER B O 1
ATOM 1947 N N . THR B 1 114 ? 36.47800 45.76400 57.15000 1.000 13.55546 250 THR B N 1
ATOM 1948 C CA . THR B 1 114 ? 35.26400 45.42800 56.43400 1.000 12.28722 250 THR B CA 1
ATOM 1949 C C . THR B 1 114 ? 34.48200 44.41800 57.25700 1.000 11.90482 250 THR B C 1
ATOM 1950 O O . THR B 1 114 ? 35.01500 43.37600 57.65500 1.000 12.84503 250 THR B O 1
ATOM 1954 N N . VAL B 1 115 ? 33.21700 44.73200 57.53800 1.000 11.53855 251 VAL B N 1
ATOM 1955 C CA . VAL B 1 115 ? 32.36600 43.85800 58.33600 1.000 12.06196 251 VAL B CA 1
ATOM 1956 C C . VAL B 1 115 ? 31.02300 43.65100 57.64600 1.000 10.41857 251 VAL B C 1
ATOM 1957 O O . VAL B 1 115 ? 30.62500 44.41100 56.76200 1.000 11.14789 251 VAL B O 1
ATOM 1961 N N . ILE B 1 116 ? 30.32400 42.60500 58.08900 1.000 10.19538 252 ILE B N 1
ATOM 1962 C CA . ILE B 1 116 ? 28.92800 42.40600 57.72200 1.000 9.64833 252 ILE B CA 1
ATOM 1963 C C . ILE B 1 116 ? 28.13000 43.45200 58.49500 1.000 10.43301 252 ILE B C 1
ATOM 1964 O O . ILE B 1 116 ? 28.03900 43.39900 59.72800 1.000 10.33377 252 ILE B O 1
ATOM 1969 N N . THR B 1 117 ? 27.59800 44.43700 57.77600 1.000 10.63832 253 THR B N 1
ATOM 1970 C CA . THR B 1 117 ? 26.87000 45.50600 58.42700 1.000 11.81962 253 THR B CA 1
ATOM 1971 C C . THR B 1 117 ? 25.40000 45.16000 58.64100 1.000 11.04647 253 THR B C 1
ATOM 1972 O O . THR B 1 117 ? 24.81500 45.62800 59.61900 1.000 11.43773 253 THR B O 1
ATOM 1976 N N . SER B 1 118 ? 24.79200 44.34800 57.76700 1.000 10.43019 254 SER B N 1
ATOM 1977 C CA . SER B 1 118 ? 23.44400 43.85100 58.00700 1.000 10.67461 254 SER B CA 1
ATOM 1978 C C . SER B 1 118 ? 23.31600 42.44600 57.45100 1.000 10.49118 254 SER B C 1
ATOM 1979 O O . SER B 1 118 ? 24.08000 42.03500 56.57300 1.000 10.64813 254 SER B O 1
ATOM 1982 N N . ILE B 1 119 ? 22.33800 41.70800 57.97500 1.000 10.59404 255 ILE B N 1
ATOM 1983 C CA . ILE B 1 119 ? 22.06000 40.36000 57.50200 1.000 10.23306 255 ILE B CA 1
ATOM 1984 C C . ILE B 1 119 ? 20.56000 40.09700 57.61800 1.000 10.79900 255 ILE B C 1
ATOM 1985 O O . ILE B 1 119 ? 19.85600 40.68900 58.45000 1.000 11.62768 255 ILE B O 1
ATOM 1990 N N A ASN B 1 120 ? 20.07500 39.22100 56.74700 0.673 11.14414 256 ASN B N 1
ATOM 1991 N N B ASN B 1 120 ? 20.08200 39.15900 56.79900 0.327 12.46144 256 ASN B N 1
ATOM 1992 C CA A ASN B 1 120 ? 18.68100 38.81200 56.69600 0.673 12.28971 256 ASN B CA 1
ATOM 1993 C CA B ASN B 1 120 ? 18.66400 38.84300 56.66800 0.327 14.60875 256 ASN B CA 1
ATOM 1994 C C A ASN B 1 120 ? 18.65000 37.31500 56.44600 0.673 13.15636 256 ASN B C 1
ATOM 1995 C C B ASN B 1 120 ? 18.53900 37.36700 56.31500 0.327 13.50809 256 ASN B C 1
ATOM 1996 O O A ASN B 1 120 ? 19.52200 36.77000 55.76400 0.673 13.40235 256 ASN B O 1
ATOM 1997 O O B ASN B 1 120 ? 19.25200 36.88400 55.43100 0.327 11.99121 256 ASN B O 1
ATOM 2006 N N . PHE B 1 121 ? 17.63200 36.65900 56.99100 1.000 14.24622 257 PHE B N 1
ATOM 2007 C CA . PHE B 1 121 ? 17.43200 35.22600 56.80200 1.000 15.92492 257 PHE B CA 1
ATOM 2008 C C . PHE B 1 121 ? 16.03300 35.00300 56.24600 1.000 15.31980 257 PHE B C 1
ATOM 2009 O O . PHE B 1 121 ? 15.05400 35.40800 56.87100 1.000 18.77541 257 PHE B O 1
ATOM 2017 N N . ILE B 1 122 ? 15.93700 34.41900 55.05800 1.000 15.78990 258 ILE B N 1
ATOM 2018 C CA . ILE B 1 122 ? 14.65400 34.17300 54.41200 1.000 17.28072 258 ILE B CA 1
ATOM 2019 C C . ILE B 1 122 ? 14.46500 32.67000 54.35100 1.000 16.71838 258 ILE B C 1
ATOM 2020 O O . ILE B 1 122 ? 15.24300 31.96600 53.69900 1.000 15.31097 258 ILE B O 1
ATOM 2025 N N . THR B 1 123 ? 13.44700 32.17900 55.02400 1.000 16.57685 259 THR B N 1
ATOM 2026 C CA . THR B 1 123 ? 13.13800 30.76100 54.96100 1.000 16.51836 259 THR B CA 1
ATOM 2027 C C . THR B 1 123 ? 11.95500 30.52800 54.01500 1.000 18.06174 259 THR B C 1
ATOM 2028 O O . THR B 1 123 ? 11.40800 31.46100 53.41500 1.000 19.16215 259 THR B O 1
ATOM 2032 N N . ASN B 1 124 ? 11.54100 29.26100 53.89100 1.000 18.60572 260 ASN B N 1
ATOM 2033 C CA . ASN B 1 124 ? 10.33900 28.95500 53.13100 1.000 19.71184 260 ASN B CA 1
ATOM 2034 C C . ASN B 1 124 ? 9.08900 29.45500 53.82900 1.000 20.59316 260 ASN B C 1
ATOM 2035 O O . ASN B 1 124 ? 8.01800 29.46700 53.21500 1.000 24.04893 260 ASN B O 1
ATOM 2040 N N A LYS B 1 125 ? 9.19500 29.85500 55.09400 0.683 19.77135 261 LYS B N 1
ATOM 2041 N N B LYS B 1 125 ? 9.19800 29.87500 55.08600 0.317 19.78186 261 LYS B N 1
ATOM 2042 C CA A LYS B 1 125 ? 8.05300 30.30200 55.87700 0.683 22.94734 261 LYS B CA 1
ATOM 2043 C CA B LYS B 1 125 ? 8.05400 30.34800 55.84400 0.317 22.94140 261 LYS B CA 1
ATOM 2044 C C A LYS B 1 125 ? 8.06400 31.78800 56.19900 0.683 21.20903 261 LYS B C 1
ATOM 2045 C C B LYS B 1 125 ? 8.07900 31.84200 56.12500 0.317 21.21567 261 LYS B C 1
ATOM 2046 O O A LYS B 1 125 ? 7.00400 32.40500 56.20700 0.683 23.28904 261 LYS B O 1
ATOM 2047 O O B LYS B 1 125 ? 7.02000 32.46500 56.14500 0.317 23.28207 261 LYS B O 1
ATOM 2054 N N A GLN B 1 126 ? 9.21700 32.39800 56.47300 0.683 21.05873 262 GLN B N 1
ATOM 2055 N N B GLN B 1 126 ? 9.25200 32.44200 56.30600 0.317 21.07436 262 GLN B N 1
ATOM 2056 C CA A GLN B 1 126 ? 9.23200 33.76600 56.97800 0.683 22.42218 262 GLN B CA 1
ATOM 2057 C CA B GLN B 1 126 ? 9.32500 33.68300 57.06300 0.317 22.43384 262 GLN B CA 1
ATOM 2058 C C A GLN B 1 126 ? 10.50000 34.48600 56.55400 0.683 20.88021 262 GLN B C 1
ATOM 2059 C C B GLN B 1 126 ? 10.57000 34.46200 56.65400 0.317 20.89306 262 GLN B C 1
ATOM 2060 O O A GLN B 1 126 ? 11.44500 33.88900 56.03100 0.683 20.90996 262 GLN B O 1
ATOM 2061 O O B GLN B 1 126 ? 11.55200 33.88500 56.17900 0.317 20.90651 262 GLN B O 1
ATOM 2072 N N . THR B 1 127 ? 10.52200 35.78300 56.84900 1.000 20.44050 263 THR B N 1
ATOM 2073 C CA . THR B 1 127 ? 11.68000 36.64800 56.64000 1.000 21.56680 263 THR B CA 1
ATOM 2074 C C . THR B 1 127 ? 12.11500 37.19800 57.99300 1.000 19.65306 263 THR B C 1
ATOM 2075 O O . THR B 1 127 ? 11.30600 37.80000 58.70200 1.000 23.43182 263 THR B O 1
ATOM 2079 N N . TYR B 1 128 ? 13.38300 36.99500 58.35100 1.000 18.61553 264 TYR B N 1
ATOM 2080 C CA . TYR B 1 128 ? 13.93500 37.45800 59.62000 1.000 16.52817 264 TYR B CA 1
ATOM 2081 C C . TYR B 1 128 ? 15.00500 38.49500 59.32000 1.000 17.17199 264 TYR B C 1
ATOM 2082 O O . TYR B 1 128 ? 16.05300 38.17100 58.74600 1.000 18.98204 264 TYR B O 1
ATOM 2091 N N . GLY B 1 129 ? 14.75900 39.72900 59.74900 1.000 17.39851 265 GLY B N 1
ATOM 2092 C CA . GLY B 1 129 ? 15.69100 40.81000 59.52400 1.000 17.42093 265 GLY B CA 1
ATOM 2093 C C . GLY B 1 129 ? 14.99600 41.99700 58.89600 1.000 16.90527 265 GLY B C 1
ATOM 2094 O O . GLY B 1 129 ? 13.78000 41.97800 58.68300 1.000 19.35060 265 GLY B O 1
ATOM 2095 N N . PRO B 1 130 ? 15.75500 43.05300 58.57300 1.000 16.56070 266 PRO B N 1
ATOM 2096 C CA . PRO B 1 130 ? 17.20900 43.14500 58.65700 1.000 16.05152 266 PRO B CA 1
ATOM 2097 C C . PRO B 1 130 ? 17.70300 43.32600 60.07000 1.000 14.59711 266 PRO B C 1
ATOM 2098 O O . PRO B 1 130 ? 17.05000 43.93000 60.91000 1.000 17.13990 266 PRO B O 1
ATOM 2102 N N . PHE B 1 131 ? 18.86900 42.75800 60.32300 1.000 12.52024 267 PHE B N 1
ATOM 2103 C CA . PHE B 1 131 ? 19.60700 42.95100 61.56100 1.000 12.38783 267 PHE B CA 1
ATOM 2104 C C . PHE B 1 131 ? 20.88200 43.69200 61.22300 1.000 11.97232 267 PHE B C 1
ATOM 2105 O O . PHE B 1 131 ? 21.62500 43.28300 60.32300 1.000 14.18073 267 PHE B O 1
ATOM 2113 N N . GLY B 1 132 ? 21.12100 44.78500 61.93300 1.000 12.56468 268 GLY B N 1
ATOM 2114 C CA . GLY B 1 132 ? 22.23200 45.66300 61.60700 1.000 12.81731 268 GLY B CA 1
ATOM 2115 C C . GLY B 1 132 ? 21.76800 46.91400 60.88400 1.000 13.90547 268 GLY B C 1
ATOM 2116 O O . GLY B 1 132 ? 20.61600 47.34000 61.04100 1.000 19.62614 268 GLY B O 1
ATOM 2117 N N . ARG B 1 133 ? 22.64200 47.52600 60.10100 1.000 12.99346 269 ARG B N 1
ATOM 2118 C CA . ARG B 1 133 ? 22.29400 48.67100 59.26600 1.000 14.17024 269 ARG B CA 1
ATOM 2119 C C . ARG B 1 133 ? 22.61900 48.33100 57.82100 1.000 13.29274 269 ARG B C 1
ATOM 2120 O O . ARG B 1 133 ? 23.70300 47.81400 57.52200 1.000 13.65889 269 ARG B O 1
ATOM 2128 N N . GLN B 1 134 ? 21.68700 48.64300 56.92200 1.000 15.07699 270 GLN B N 1
ATOM 2129 C CA . GLN B 1 134 ? 21.80400 48.27500 55.50400 1.000 14.92638 270 GLN B CA 1
ATOM 2130 C C . GLN B 1 134 ? 22.64500 49.32400 54.77400 1.000 16.28964 270 GLN B C 1
ATOM 2131 O O . GLN B 1 134 ? 22.14000 50.26600 54.14600 1.000 19.21982 270 GLN B O 1
ATOM 2137 N N . GLU B 1 135 ? 23.96300 49.15400 54.86500 1.000 16.73988 271 GLU B N 1
ATOM 2138 C CA . GLU B 1 135 ? 24.93700 50.11400 54.38800 1.000 17.51284 271 GLU B CA 1
ATOM 2139 C C . GLU B 1 135 ? 26.12800 49.40100 53.77300 1.000 14.80049 271 GLU B C 1
ATOM 2140 O O . GLU B 1 135 ? 26.64300 48.41800 54.32200 1.000 14.41213 271 GLU B O 1
ATOM 2146 N N . GLY B 1 136 ? 26.56300 49.89900 52.62200 1.000 15.98273 272 GLY B N 1
ATOM 2147 C CA . GLY B 1 136 ? 27.68100 49.29000 51.95100 1.000 16.79080 272 GLY B CA 1
ATOM 2148 C C . GLY B 1 136 ? 27.29300 48.45200 50.75200 1.000 18.24967 272 GLY B C 1
ATOM 2149 O O . GLY B 1 136 ? 26.31900 48.74500 50.05500 1.000 21.61201 272 GLY B O 1
ATOM 2150 N N . THR B 1 137 ? 28.05000 47.40800 50.50300 1.000 14.29691 273 THR B N 1
ATOM 2151 C CA . THR B 1 137 ? 27.88700 46.53100 49.34000 1.000 13.94020 273 THR B CA 1
ATOM 2152 C C . THR B 1 137 ? 26.92100 45.39900 49.66700 1.000 14.29140 273 THR B C 1
ATOM 2153 O O . THR B 1 137 ? 27.07800 44.75600 50.70800 1.000 13.33779 273 THR B O 1
ATOM 2157 N N . PRO B 1 138 ? 25.94500 45.09500 48.80900 1.000 15.90189 274 PRO B N 1
ATOM 2158 C CA . PRO B 1 138 ? 25.04300 43.96800 49.06700 1.000 14.26209 274 PRO B CA 1
ATOM 2159 C C . PRO B 1 138 ? 25.72100 42.64000 48.79000 1.000 14.45703 274 PRO B C 1
ATOM 2160 O O . PRO B 1 138 ? 26.66300 42.53300 48.00100 1.000 16.43660 274 PRO B O 1
ATOM 2164 N N . PHE B 1 139 ? 25.19900 41.61300 49.45100 1.000 13.47859 275 PHE B N 1
ATOM 2165 C CA . PHE B 1 139 ? 25.44600 40.23100 49.06900 1.000 14.42474 275 PHE B CA 1
ATOM 2166 C C . PHE B 1 139 ? 24.14100 39.47400 49.22200 1.000 12.69662 275 PHE B C 1
ATOM 2167 O O . PHE B 1 139 ? 23.26200 39.84600 50.01000 1.000 12.99179 275 PHE B O 1
ATOM 2175 N N . SER B 1 140 ? 24.04100 38.38700 48.46600 1.000 14.09325 276 SER B N 1
ATOM 2176 C CA . SER B 1 140 ? 22.87100 37.53800 48.55700 1.000 13.95379 276 SER B CA 1
ATOM 2177 C C . SER B 1 140 ? 23.22700 36.14200 48.07600 1.000 15.55055 276 SER B C 1
ATOM 2178 O O . SER B 1 140 ? 23.99100 35.97800 47.12700 1.000 16.38116 276 SER B O 1
ATOM 2181 N N . VAL B 1 141 ? 22.69800 35.14400 48.76700 1.000 14.60701 277 VAL B N 1
ATOM 2182 C CA . VAL B 1 141 ? 22.90100 33.76100 48.35300 1.000 15.36503 277 VAL B CA 1
ATOM 2183 C C . VAL B 1 141 ? 21.54400 33.08000 48.39800 1.000 12.97931 277 VAL B C 1
ATOM 2184 O O . VAL B 1 141 ? 21.13200 32.54400 49.43600 1.000 17.16326 277 VAL B O 1
ATOM 2188 N N . PRO B 1 142 ? 20.81100 33.12500 47.29000 1.000 14.41751 278 PRO B N 1
ATOM 2189 C CA . PRO B 1 142 ? 19.53500 32.41200 47.20000 1.000 14.97643 278 PRO B CA 1
ATOM 2190 C C . PRO B 1 142 ? 19.74400 30.98600 46.73700 1.000 14.65744 278 PRO B C 1
ATOM 2191 O O . PRO B 1 142 ? 20.34300 30.76600 45.68100 1.000 18.30644 278 PRO B O 1
ATOM 2195 N N . ALA B 1 143 ? 19.27800 30.02000 47.52100 1.000 15.06360 279 ALA B N 1
ATOM 2196 C CA . ALA B 1 143 ? 19.32400 28.60800 47.14700 1.000 16.96290 279 ALA B CA 1
ATOM 2197 C C . ALA B 1 143 ? 17.99200 28.21700 46.51900 1.000 17.34996 279 ALA B C 1
ATOM 2198 O O . ALA B 1 143 ? 16.93300 28.50200 47.08200 1.000 18.79334 279 ALA B O 1
ATOM 2200 N N . GLN B 1 144 ? 18.03900 27.57100 45.36000 1.000 16.89948 280 GLN B N 1
ATOM 2201 C CA . GLN B 1 144 ? 16.82800 27.23700 44.62400 1.000 19.13245 280 GLN B CA 1
ATOM 2202 C C . GLN B 1 144 ? 16.48400 25.75400 44.77400 1.000 20.97469 280 GLN B C 1
ATOM 2203 O O . GLN B 1 144 ? 17.21800 24.97400 45.37700 1.000 21.57933 280 GLN B O 1
ATOM 2209 N N . ASN B 1 145 ? 15.32000 25.37200 44.24200 1.000 22.83424 281 ASN B N 1
ATOM 2210 C CA . ASN B 1 145 ? 14.90900 23.96100 44.16800 1.000 24.97677 281 ASN B CA 1
ATOM 2211 C C . ASN B 1 145 ? 14.65400 23.33400 45.54000 1.000 27.22311 281 ASN B C 1
ATOM 2212 O O . ASN B 1 145 ? 14.92800 22.15200 45.74700 1.000 29.60611 281 ASN B O 1
ATOM 2217 N N . ASN B 1 146 ? 14.11600 24.11300 46.47600 1.000 26.85328 282 ASN B N 1
ATOM 2218 C CA . ASN B 1 146 ? 13.83600 23.66000 47.83900 1.000 26.68999 282 ASN B CA 1
ATOM 2219 C C . ASN B 1 146 ? 15.08500 23.20400 48.59000 1.000 25.47862 282 ASN B C 1
ATOM 2220 O O . ASN B 1 146 ? 14.96500 22.55100 49.64200 1.000 27.18513 282 ASN B O 1
ATOM 2225 N N A SER B 1 147 ? 16.27800 23.51400 48.08000 0.587 24.25008 283 SER B N 1
ATOM 2226 N N B SER B 1 147 ? 16.27700 23.49800 48.07100 0.413 23.70294 283 SER B N 1
ATOM 2227 C CA A SER B 1 147 ? 17.50700 23.24300 48.81400 0.587 24.55374 283 SER B CA 1
ATOM 2228 C CA B SER B 1 147 ? 17.49900 23.25000 48.82000 0.413 22.96738 283 SER B CA 1
ATOM 2229 C C A SER B 1 147 ? 17.60400 24.18600 50.00600 0.587 25.31767 283 SER B C 1
ATOM 2230 C C B SER B 1 147 ? 17.52800 24.14500 50.05100 0.413 23.78949 283 SER B C 1
ATOM 2231 O O A SER B 1 147 ? 17.03000 25.27500 50.01100 0.587 26.16947 283 SER B O 1
ATOM 2232 O O B SER B 1 147 ? 16.83300 25.16100 50.13000 0.413 23.66058 283 SER B O 1
ATOM 2237 N N . SER B 1 148 ? 18.34200 23.76200 51.02600 1.000 25.33485 284 SER B N 1
ATOM 2238 C CA . SER B 1 148 ? 18.44200 24.51900 52.26100 1.000 24.08410 284 SER B CA 1
ATOM 2239 C C . SER B 1 148 ? 19.87300 24.94500 52.54100 1.000 19.84199 284 SER B C 1
ATOM 2240 O O . SER B 1 148 ? 20.83900 24.21800 52.26600 1.000 19.44993 284 SER B O 1
ATOM 2243 N N . ILE B 1 149 ? 19.99000 26.12100 53.13800 1.000 19.50082 285 ILE B N 1
ATOM 2244 C CA . ILE B 1 149 ? 21.23500 26.51500 53.77800 1.000 16.68509 285 ILE B CA 1
ATOM 2245 C C . ILE B 1 149 ? 21.26700 25.86700 55.15800 1.000 16.65138 285 ILE B C 1
ATOM 2246 O O . ILE B 1 149 ? 20.38900 26.11400 55.99100 1.000 16.97728 285 ILE B O 1
ATOM 2251 N N . VAL B 1 150 ? 22.28200 25.03100 55.39900 1.000 14.08370 286 VAL B N 1
ATOM 2252 C CA . VAL B 1 150 ? 22.32500 24.17700 56.57800 1.000 14.87503 286 VAL B CA 1
ATOM 2253 C C . VAL B 1 150 ? 23.44500 24.54300 57.53500 1.000 14.94544 286 VAL B C 1
ATOM 2254 O O . VAL B 1 150 ? 23.59200 23.88900 58.58600 1.000 15.50011 286 VAL B O 1
ATOM 2258 N N . GLY B 1 151 ? 24.23900 25.55800 57.21600 1.000 14.19283 287 GLY B N 1
ATOM 2259 C CA . GLY B 1 151 ? 25.30100 25.97400 58.10600 1.000 13.87811 287 GLY B CA 1
ATOM 2260 C C . GLY B 1 151 ? 26.02400 27.16000 57.50800 1.000 12.39348 287 GLY B C 1
ATOM 2261 O O . GLY B 1 151 ? 25.73000 27.60500 56.39100 1.000 12.81447 287 GLY B O 1
ATOM 2262 N N . PHE B 1 152 ? 27.02400 27.63200 58.25300 1.000 11.16032 288 PHE B N 1
ATOM 2263 C CA . PHE B 1 152 ? 27.79300 28.81000 57.89200 1.000 11.22934 288 PHE B CA 1
ATOM 2264 C C . PHE B 1 152 ? 29.27200 28.55700 58.12200 1.000 10.24139 288 PHE B C 1
ATOM 2265 O O . PHE B 1 152 ? 29.65900 27.62500 58.83000 1.000 11.60773 288 PHE B O 1
ATOM 2273 N N . PHE B 1 153 ? 30.07700 29.44400 57.53800 1.000 11.36822 289 PHE B N 1
ATOM 2274 C CA . PHE B 1 153 ? 31.49600 29.56300 57.81300 1.000 10.97742 289 PHE B CA 1
ATOM 2275 C C . PHE B 1 153 ? 31.84900 31.02200 57.58700 1.000 10.67897 289 PHE B C 1
ATOM 2276 O O . PHE B 1 153 ? 31.03100 31.80400 57.09100 1.000 11.48561 289 PHE B O 1
ATOM 2284 N N . GLY B 1 154 ? 33.06000 31.40800 57.97200 1.000 11.68561 290 GLY B N 1
ATOM 2285 C CA . GLY B 1 154 ? 33.48600 32.75900 57.64200 1.000 14.05110 290 GLY B CA 1
ATOM 2286 C C . GLY B 1 154 ? 34.75000 33.18000 58.36100 1.000 13.50719 290 GLY B C 1
ATOM 2287 O O . GLY B 1 154 ? 35.62900 32.35600 58.66100 1.000 14.99047 290 GLY B O 1
ATOM 2288 N N . ARG B 1 155 ? 34.83600 34.48200 58.61400 1.000 13.25182 291 ARG B N 1
ATOM 2289 C CA . ARG B 1 155 ? 35.97700 35.07700 59.29500 1.000 12.50968 291 ARG B CA 1
ATOM 2290 C C . ARG B 1 155 ? 35.43200 36.16200 60.20900 1.000 12.16976 291 ARG B C 1
ATOM 2291 O O . ARG B 1 155 ? 34.46500 36.84700 59.85800 1.000 12.99071 291 ARG B O 1
ATOM 2299 N N . SER B 1 156 ? 36.04800 36.31700 61.37900 1.000 12.56706 292 SER B N 1
ATOM 2300 C CA . SER B 1 156 ? 35.51200 37.22500 62.37300 1.000 12.35186 292 SER B CA 1
ATOM 2301 C C . SER B 1 156 ? 36.59600 37.79400 63.28700 1.000 13.66587 292 SER B C 1
ATOM 2302 O O . SER B 1 156 ? 37.71500 37.28200 63.39400 1.000 15.05353 292 SER B O 1
ATOM 2305 N N . GLY B 1 157 ? 36.23400 38.89300 63.92500 1.000 12.78284 293 GLY B N 1
ATOM 2306 C CA . GLY B 1 157 ? 37.01100 39.51700 64.95700 1.000 13.88151 293 GLY B CA 1
ATOM 2307 C C . GLY B 1 157 ? 36.03600 40.00400 65.99300 1.000 14.26919 293 GLY B C 1
ATOM 2308 O O . GLY B 1 157 ? 35.33200 39.19000 66.60200 1.000 14.43040 293 GLY B O 1
ATOM 2309 N N . LYS B 1 158 ? 35.96800 41.32400 66.19000 1.000 13.82929 294 LYS B N 1
ATOM 2310 C CA . LYS B 1 158 ? 34.90400 41.87700 67.01900 1.000 13.84343 294 LYS B CA 1
ATOM 2311 C C . LYS B 1 158 ? 33.55300 41.83800 66.30500 1.000 12.44710 294 LYS B C 1
ATOM 2312 O O . LYS B 1 158 ? 32.51100 41.95800 66.96000 1.000 11.69164 294 LYS B O 1
ATOM 2318 N N A TYR B 1 159 ? 33.55800 41.69800 64.97800 0.692 12.33014 295 TYR B N 1
ATOM 2319 N N B TYR B 1 159 ? 33.55000 41.68200 64.98300 0.308 12.93311 295 TYR B N 1
ATOM 2320 C CA A TYR B 1 159 ? 32.36300 41.59200 64.14900 0.692 11.89020 295 TYR B CA 1
ATOM 2321 C CA B TYR B 1 159 ? 32.33800 41.55500 64.18800 0.308 12.48173 295 TYR B CA 1
ATOM 2322 C C A TYR B 1 159 ? 32.51600 40.35500 63.27600 0.692 11.60336 295 TYR B C 1
ATOM 2323 C C B TYR B 1 159 ? 32.54200 40.40800 63.21400 0.308 12.68901 295 TYR B C 1
ATOM 2324 O O A TYR B 1 159 ? 33.55400 39.69200 63.29400 0.692 13.03343 295 TYR B O 1
ATOM 2325 O O B TYR B 1 159 ? 33.64300 39.87000 63.08200 0.308 13.74174 295 TYR B O 1
ATOM 2342 N N . ILE B 1 160 ? 31.48200 40.04300 62.50300 1.000 12.49675 296 ILE B N 1
ATOM 2343 C CA . ILE B 1 160 ? 31.64000 39.11200 61.39200 1.000 11.11141 296 ILE B CA 1
ATOM 2344 C C . ILE B 1 160 ? 32.25700 39.90800 60.25300 1.000 11.25585 296 ILE B C 1
ATOM 2345 O O . ILE B 1 160 ? 31.69500 40.92400 59.83200 1.000 13.52231 296 ILE B O 1
ATOM 2350 N N . ASN B 1 161 ? 33.42000 39.46000 59.75100 1.000 11.48417 297 ASN B N 1
ATOM 2351 C CA . ASN B 1 161 ? 34.06400 40.12500 58.61600 1.000 12.32527 297 ASN B CA 1
ATOM 2352 C C . ASN B 1 161 ? 33.61500 39.55600 57.27900 1.000 12.70780 297 ASN B C 1
ATOM 2353 O O . ASN B 1 161 ? 33.52700 40.29000 56.28600 1.000 12.43288 297 ASN B O 1
ATOM 2358 N N . ALA B 1 162 ? 33.41500 38.24100 57.22200 1.000 12.48692 298 ALA B N 1
ATOM 2359 C CA . ALA B 1 162 ? 32.93600 37.57800 56.02100 1.000 12.50007 298 ALA B CA 1
ATOM 2360 C C . ALA B 1 162 ? 32.10400 36.38600 56.44900 1.000 11.99948 298 ALA B C 1
ATOM 2361 O O . ALA B 1 162 ? 32.36900 35.76700 57.48500 1.000 12.96718 298 ALA B O 1
ATOM 2363 N N . VAL B 1 163 ? 31.11400 36.04700 55.63500 1.000 12.09706 299 VAL B N 1
ATOM 2364 C CA . VAL B 1 163 ? 30.23400 34.91900 55.92600 1.000 11.43431 299 VAL B CA 1
ATOM 2365 C C . VAL B 1 163 ? 29.96600 34.15400 54.63700 1.000 11.30680 299 VAL B C 1
ATOM 2366 O O . VAL B 1 163 ? 29.75300 34.75300 53.58200 1.000 12.21911 299 VAL B O 1
ATOM 2370 N N . GLY B 1 164 ? 29.99700 32.82300 54.73900 1.000 11.77032 300 GLY B N 1
ATOM 2371 C CA . GLY B 1 164 ? 29.57800 31.94200 53.66700 1.000 12.10877 300 GLY B CA 1
ATOM 2372 C C . GLY B 1 164 ? 28.60500 30.90200 54.19400 1.000 11.04351 300 GLY B C 1
ATOM 2373 O O . GLY B 1 164 ? 28.28400 30.87300 55.38300 1.000 10.83470 300 GLY B O 1
ATOM 2374 N N . VAL B 1 165 ? 28.12300 30.05200 53.27700 1.000 11.48728 301 VAL B N 1
ATOM 2375 C CA . VAL B 1 165 ? 27.06900 29.11100 53.62500 1.000 12.37591 301 VAL B CA 1
ATOM 2376 C C . VAL B 1 165 ? 27.38400 27.71200 53.11900 1.000 12.87161 301 VAL B C 1
ATOM 2377 O O . VAL B 1 165 ? 28.11100 27.51600 52.14400 1.000 13.66475 301 VAL B O 1
ATOM 2381 N N . TYR B 1 166 ? 26.78900 26.73900 53.79700 1.000 12.74637 302 TYR B N 1
ATOM 2382 C CA . TYR B 1 166 ? 26.71200 25.36100 53.35000 1.000 13.59695 302 TYR B CA 1
ATOM 2383 C C . TYR B 1 166 ? 25.29700 25.11300 52.84600 1.000 13.40579 302 TYR B C 1
ATOM 2384 O O . TYR B 1 166 ? 24.33400 25.49200 53.51400 1.000 13.98102 302 TYR B O 1
ATOM 2393 N N . VAL B 1 167 ? 25.17800 24.44500 51.69800 1.000 14.06140 303 VAL B N 1
ATOM 2394 C CA . VAL B 1 167 ? 23.88800 24.22200 51.05000 1.000 16.21609 303 VAL B CA 1
ATOM 2395 C C . VAL B 1 167 ? 23.70600 22.72400 50.80800 1.000 18.91411 303 VAL B C 1
ATOM 2396 O O . VAL B 1 167 ? 24.62600 22.05700 50.32100 1.000 19.64482 303 VAL B O 1
ATOM 2400 N N . GLN B 1 168 ? 22.52200 22.20500 51.14400 1.000 19.61033 304 GLN B N 1
ATOM 2401 C CA . GLN B 1 168 ? 22.18800 20.78500 50.98600 1.000 21.31793 304 GLN B CA 1
ATOM 2402 C C . GLN B 1 168 ? 20.89500 20.67300 50.18500 1.000 23.03941 304 GLN B C 1
ATOM 2403 O O . GLN B 1 168 ? 19.83400 21.14600 50.65500 1.000 21.69058 304 GLN B O 1
ATOM 2409 N N . PRO B 1 169 ? 20.92000 20.07600 48.98400 1.000 27.06803 305 PRO B N 1
ATOM 2410 C CA . PRO B 1 169 ? 19.67800 19.88900 48.21600 1.000 29.06034 305 PRO B CA 1
ATOM 2411 C C . PRO B 1 169 ? 18.80000 18.81300 48.82400 1.000 30.69239 305 PRO B C 1
ATOM 2412 O O . PRO B 1 169 ? 19.21800 18.03300 49.68100 1.000 32.64202 305 PRO B O 1
ATOM 2416 N N . ILE B 1 170 ? 17.55200 18.78700 48.35600 1.000 30.81195 306 ILE B N 1
ATOM 2417 C CA . ILE B 1 170 ? 16.62800 17.68600 48.63800 1.000 33.48143 306 ILE B CA 1
ATOM 2418 C C . ILE B 1 170 ? 16.08000 17.10700 47.32700 1.000 31.76139 306 ILE B C 1
ATOM 2419 O O . ILE B 1 170 ? 16.32000 17.63900 46.24000 1.000 31.47003 306 ILE B O 1
#